Protein 9Q2G (pdb70)

Foldseek 3Di:
DDDDAAADADCPPPFFKWKWWAFDPVQLVVVCVLCVVAPKDWDDSVQWIKTLAGFRDPDDDPDADFPDDDFFKWWQQAWDWHAYPVRKIWIKGFTHGPRSPVRSVVRVVVVGDGPDPDDTTITTIDINMDDDPSNVVSRVVSNVCCVVPIDMTTIDDMDMDGND

Radius of gyration: 16.01 Å; Cα contacts (8 Å, |Δi|>4): 294; chains: 1; bounding box: 45×37×30 Å

Secondary structure (DSSP, 8-state):
--PPP-EE---TTSSEEEEEEPBPHHHHHHHHHHTTT--S----GGG--EEEEEE--SS--S----PPP--EEEEEEEEEEEEETTS-EEEEEEEE-HHHHHHHHHHHTTT---SSSS---EEEEEES---SHHHHHHHHHHHHHHHHS--EEEE---EEEEE-

Solvent-accessible surface area: 9903 Å² total; per-residue (Å²): 250,168,138,82,183,73,106,35,62,59,22,113,114,36,134,3,10,42,0,15,0,30,1,20,109,68,4,39,124,55,0,80,127,28,9,74,149,28,78,16,150,37,48,106,32,96,91,2,58,0,35,0,0,10,0,83,83,166,184,24,57,152,91,35,110,77,39,152,114,126,73,14,68,5,81,0,86,59,2,33,40,10,40,10,138,146,52,73,27,3,1,0,0,24,9,70,4,116,23,0,80,51,6,13,180,121,0,52,89,73,59,9,66,32,29,27,152,143,25,58,6,22,1,28,2,1,55,108,19,116,48,62,70,52,0,122,106,17,14,87,103,8,31,83,88,1,121,101,141,67,25,133,1,48,7,69,58,43,120,58,59,80,47,161

Nearest PDB structures (foldseek):
  7t27-assembly1_A  TM=7.246E-01  e=7.635E-09  Erwinia phage FBB1
  7t26-assembly1_A  TM=7.614E-01  e=5.754E-08  Erwinia phage FBB1
  1jh6-assembly1_A  TM=6.151E-01  e=2.318E-03  Arabidopsis thaliana
  8s4s-assembly1_B  TM=3.730E-01  e=1.052E-01  Enterococcus faecalis
  8j1j-assembly1_A  TM=3.020E-01  e=2.730E-01  Sulfoacidibacillus thermotolerans

Structure (mmCIF, N/CA/C/O backbone):
data_9Q2G
#
_entry.id   9Q2G
#
_cell.length_a   64.968
_cell.length_b   64.968
_cell.length_c   50.426
_cell.angle_alpha   90.000
_cell.angle_beta   90.000
_cell.angle_gamma   90.000
#
_symmetry.space_group_name_H-M   'P 43'
#
loop_
_entity.id
_entity.type
_entity.pdbx_description
1 polymer 'Anti-CBASS protein Acb1'
2 non-polymer 'CITRATE ANION'
3 water water
#
loop_
_atom_site.group_PDB
_atom_site.id
_atom_site.type_symbol
_atom_site.label_atom_id
_atom_site.label_alt_id
_atom_site.label_comp_id
_atom_site.label_asym_id
_atom_site.label_entity_id
_atom_site.label_seq_id
_atom_site.pdbx_PDB_ins_code
_atom_site.Cartn_x
_atom_site.Cartn_y
_atom_site.Cartn_z
_atom_site.occupancy
_atom_site.B_iso_or_equiv
_atom_site.auth_seq_id
_atom_site.auth_comp_id
_atom_site.auth_asym_id
_atom_site.auth_atom_id
_atom_site.pdbx_PDB_model_num
ATOM 1 N N . LYS A 1 2 ? 22.36102 -20.16717 -17.43465 1.000 34.40104 2 LYS A N 1
ATOM 2 C CA . LYS A 1 2 ? 23.60263 -20.35177 -16.70700 1.000 33.06237 2 LYS A CA 1
ATOM 3 C C . LYS A 1 2 ? 23.56633 -19.65076 -15.35143 1.000 27.87748 2 LYS A C 1
ATOM 4 O O . LYS A 1 2 ? 24.34204 -19.99864 -14.46585 1.000 37.36527 2 LYS A O 1
ATOM 10 N N . ILE A 1 3 ? 22.67939 -18.66981 -15.16986 1.000 26.35988 3 ILE A N 1
ATOM 11 C CA . ILE A 1 3 ? 22.46196 -18.07316 -13.85440 1.000 27.48512 3 ILE A CA 1
ATOM 12 C C . ILE A 1 3 ? 21.00183 -18.25774 -13.46544 1.000 28.27014 3 ILE A C 1
ATOM 13 O O . ILE A 1 3 ? 20.09684 -18.11765 -14.29797 1.000 28.38402 3 ILE A O 1
ATOM 18 N N . THR A 1 4 ? 20.78387 -18.59096 -12.19757 1.000 25.16663 4 THR A N 1
ATOM 19 C CA . THR A 1 4 ? 19.45879 -18.76285 -11.62632 1.000 22.30369 4 THR A CA 1
ATOM 20 C C . THR A 1 4 ? 19.12636 -17.54272 -10.77475 1.000 26.96905 4 THR A C 1
ATOM 21 O O . THR A 1 4 ? 19.97358 -17.04907 -10.02390 1.000 26.32262 4 THR A O 1
ATOM 25 N N . ALA A 1 5 ? 17.90024 -17.04364 -10.90988 1.000 23.79286 5 ALA A N 1
ATOM 26 C CA . ALA A 1 5 ? 17.49272 -15.85386 -10.17673 1.000 22.23425 5 ALA A CA 1
ATOM 27 C C . ALA A 1 5 ? 17.08111 -16.21301 -8.75738 1.000 24.18335 5 ALA A C 1
ATOM 28 O O . ALA A 1 5 ? 16.40444 -17.21982 -8.52681 1.000 22.87551 5 ALA A O 1
ATOM 30 N N . ARG A 1 6 ? 17.48721 -15.38337 -7.80218 1.000 20.07010 6 ARG A N 1
ATOM 31 C CA . ARG A 1 6 ? 17.00347 -15.54953 -6.44295 1.000 22.69180 6 ARG A CA 1
ATOM 32 C C . ARG A 1 6 ? 15.67273 -14.81830 -6.29197 1.000 19.49799 6 ARG A C 1
ATOM 33 O O . ARG A 1 6 ? 15.40074 -13.83654 -6.98933 1.000 20.91089 6 ARG A O 1
ATOM 41 N N . ILE A 1 7 ? 14.82965 -15.32316 -5.39304 1.000 16.44161 7 ILE A N 1
ATOM 42 C CA . ILE A 1 7 ? 13.40105 -15.01332 -5.37891 1.000 19.73780 7 ILE A CA 1
ATOM 43 C C . ILE A 1 7 ? 13.09040 -14.06171 -4.22760 1.000 20.87122 7 ILE A C 1
ATOM 44 O O . ILE A 1 7 ? 13.35441 -14.37465 -3.05937 1.000 16.27158 7 ILE A O 1
ATOM 49 N N . LEU A 1 8 ? 12.50861 -12.91001 -4.55848 1.000 17.20497 8 LEU A N 1
ATOM 50 C CA . LEU A 1 8 ? 11.88888 -12.00597 -3.59278 1.000 16.06071 8 LEU A CA 1
ATOM 51 C C . LEU A 1 8 ? 10.38372 -12.08418 -3.80246 1.000 19.92539 8 LEU A C 1
ATOM 52 O O . LEU A 1 8 ? 9.88320 -11.67871 -4.85593 1.000 21.27162 8 LEU A O 1
ATOM 57 N N . TYR A 1 9 ? 9.66145 -12.58752 -2.80334 1.000 16.39419 9 TYR A N 1
ATOM 58 C CA . TYR A 1 9 ? 8.25761 -12.94932 -2.95571 1.000 15.64650 9 TYR A CA 1
ATOM 59 C C . TYR A 1 9 ? 7.37487 -11.93611 -2.24076 1.000 17.57941 9 TYR A C 1
ATOM 60 O O . TYR A 1 9 ? 7.58665 -11.64143 -1.06278 1.000 18.30820 9 TYR A O 1
ATOM 69 N N . ASP A 1 10 ? 6.38670 -11.41146 -2.95123 1.000 14.73462 10 ASP A N 1
ATOM 70 C CA . ASP A 1 10 ? 5.45829 -10.42756 -2.39041 1.000 20.92054 10 ASP A CA 1
ATOM 71 C C . ASP A 1 10 ? 4.36449 -11.19074 -1.65017 1.000 17.74372 10 ASP A C 1
ATOM 72 O O . ASP A 1 10 ? 3.29602 -11.47550 -2.18377 1.000 17.23636 10 ASP A O 1
ATOM 77 N N . ARG A 1 11 ? 4.64739 -11.52446 -0.39710 1.000 15.39791 11 ARG A N 1
ATOM 78 C CA . ARG A 1 11 ? 3.78293 -12.37995 0.41078 1.000 20.03949 11 ARG A CA 1
ATOM 79 C C . ARG A 1 11 ? 2.48937 -11.64447 0.75580 1.000 17.72359 11 ARG A C 1
ATOM 80 O O . ARG A 1 11 ? 2.51118 -10.65280 1.49315 1.000 15.94200 11 ARG A O 1
ATOM 88 N N . LEU A 1 12 ? 1.35882 -12.12258 0.23228 1.000 14.20214 12 LEU A N 1
ATOM 89 C CA . LEU A 1 12 ? 0.07056 -11.47142 0.45936 1.000 10.32573 12 LEU A CA 1
ATOM 90 C C . LEU A 1 12 ? -0.62096 -11.95150 1.72766 1.000 1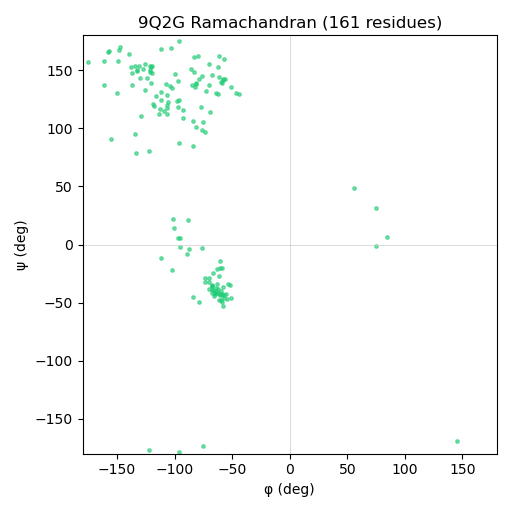5.21312 12 LEU A C 1
ATOM 91 O O . LEU A 1 12 ? -1.68428 -11.41962 2.07752 1.000 12.99318 12 LEU A O 1
ATOM 96 N N . LYS A 1 13 ? -0.03897 -12.92698 2.42679 1.000 13.04135 13 LYS A N 1
ATOM 97 C CA . LYS A 1 13 ? -0.61984 -13.45052 3.65690 1.000 15.03298 13 LYS A CA 1
ATOM 98 C C . LYS A 1 13 ? -1.12192 -12.32552 4.55213 1.000 17.34695 13 LYS A C 1
ATOM 99 O O . LYS A 1 13 ? -0.40144 -11.36473 4.82267 1.000 16.12535 13 LYS A O 1
ATOM 105 N N . ASP A 1 14 ? -2.36987 -12.45204 5.00346 1.000 21.30661 14 ASP A N 1
ATOM 106 C CA . ASP A 1 14 ? -3.02788 -11.57354 5.96825 1.000 21.34492 14 ASP A CA 1
ATOM 107 C C . ASP A 1 14 ? -3.44630 -10.22392 5.39787 1.000 19.02666 14 ASP A C 1
ATOM 108 O O . ASP A 1 14 ? -4.03065 -9.42267 6.13032 1.000 27.57587 14 ASP A O 1
ATOM 113 N N . SER A 1 15 ? -3.18041 -9.93956 4.13117 1.000 15.23246 15 SER A N 1
ATOM 114 C CA . SER A 1 15 ? -3.64521 -8.69276 3.53937 1.000 12.91259 15 SER A CA 1
ATOM 115 C C . SER A 1 15 ? -5.10415 -8.81859 3.07833 1.000 16.85702 15 SER A C 1
ATOM 116 O O . SER A 1 15 ? -5.63634 -9.91834 2.89099 1.000 13.23022 15 SER A O 1
ATOM 119 N N . LYS A 1 16 ? -5.74981 -7.66805 2.88304 1.000 13.18690 16 LYS A N 1
ATOM 120 C CA . LYS A 1 16 ? -7.14930 -7.65216 2.46308 1.000 14.93970 16 LYS A CA 1
ATOM 121 C C . LYS A 1 16 ? -7.33689 -8.37913 1.13907 1.000 13.10196 16 LYS A C 1
ATOM 122 O O . LYS A 1 16 ? -6.53544 -8.23601 0.21412 1.000 13.60399 16 LYS A O 1
ATOM 128 N N . GLY A 1 17 ? -8.41115 -9.14091 1.03821 1.000 12.29248 17 GLY A N 1
ATOM 129 C CA . GLY A 1 17 ? -8.74895 -9.79930 -0.20608 1.000 13.72254 17 GLY A CA 1
ATOM 130 C C . GLY A 1 17 ? -9.38698 -11.14692 0.06008 1.000 16.36593 17 GLY A C 1
ATOM 131 O O . GLY A 1 17 ? -9.75046 -11.47177 1.18783 1.000 13.48819 17 GLY A O 1
ATOM 132 N N . LEU A 1 18 ? -9.52649 -11.92057 -1.01445 1.000 8.81795 18 LEU A N 1
ATOM 133 C CA . LEU A 1 18 ? -10.15975 -13.22816 -0.96777 1.000 11.04607 18 LEU A CA 1
ATOM 134 C C . LEU A 1 18 ? -9.06630 -14.27974 -1.08877 1.000 13.51685 18 LEU A C 1
ATOM 135 O O . LEU A 1 18 ? -8.32715 -14.30824 -2.08077 1.000 13.07694 18 LEU A O 1
ATOM 140 N N . TYR A 1 19 ? -8.96378 -15.12183 -0.07828 1.000 10.99572 19 TYR A N 1
ATOM 141 C CA . TYR A 1 19 ? -7.90817 -16.11802 0.04851 1.000 10.79291 19 TYR A CA 1
ATOM 142 C C . TYR A 1 19 ? -8.54914 -17.49852 -0.07388 1.000 12.00822 19 TYR A C 1
ATOM 143 O O . TYR A 1 19 ? -9.33710 -17.89407 0.79150 1.000 13.51010 19 TYR A O 1
ATOM 152 N N . VAL A 1 20 ? -8.24926 -18.21524 -1.16116 1.000 8.35941 20 VAL A N 1
ATOM 153 C CA . VAL A 1 20 ? -8.76463 -19.56611 -1.38552 1.000 8.17614 20 VAL A CA 1
ATOM 154 C C . VAL A 1 20 ? -7.59515 -20.54202 -1.29900 1.000 11.33436 20 VAL A C 1
ATOM 155 O O . VAL A 1 20 ? -6.55204 -20.32117 -1.92183 1.000 8.85780 20 VAL A O 1
ATOM 159 N N . PHE A 1 21 ? -7.76482 -21.61981 -0.53140 1.000 7.80410 21 PHE A N 1
ATOM 160 C CA . PHE A 1 21 ? -6.64597 -22.50946 -0.24651 1.000 9.48433 21 PHE A CA 1
ATOM 161 C C . PHE A 1 21 ? -7.15647 -23.93354 -0.08384 1.000 11.30423 21 PHE A C 1
ATOM 162 O O . PHE A 1 21 ? -8.35869 -24.17876 0.04329 1.000 11.28774 21 PHE A O 1
ATOM 170 N N . THR A 1 22 ? -6.21733 -24.87610 -0.07598 1.000 9.08963 22 THR A N 1
ATOM 171 C CA . THR A 1 22 ? -6.52962 -26.27325 0.19014 1.000 10.19122 22 THR A CA 1
ATOM 172 C C . THR A 1 22 ? -5.46711 -26.83013 1.12722 1.000 12.30715 22 THR A C 1
ATOM 173 O O . THR A 1 22 ? -4.30361 -26.42469 1.07696 1.000 12.82720 22 THR A O 1
ATOM 177 N N . ASP A 1 23 ? -5.87638 -27.76441 1.99071 1.000 13.31837 23 ASP A N 1
ATOM 178 C CA . ASP A 1 23 ? -4.93292 -28.35797 2.92440 1.000 12.77940 23 ASP A CA 1
ATOM 179 C C . ASP A 1 23 ? -4.45373 -29.71562 2.42446 1.000 12.31930 23 ASP A C 1
ATOM 180 O O . ASP A 1 23 ? -5.21400 -30.45732 1.79956 1.000 12.59195 23 ASP A O 1
ATOM 185 N N . PRO A 1 24 ? -3.20754 -30.09433 2.70628 1.000 11.88561 24 PRO A N 1
ATOM 186 C CA . PRO A 1 24 ? -2.80257 -31.48316 2.45463 1.000 11.95553 24 PRO A CA 1
ATOM 187 C C . PRO A 1 24 ? -3.72710 -32.42876 3.20717 1.000 11.39103 24 PRO A C 1
ATOM 188 O O . PRO A 1 24 ? -4.18658 -32.12264 4.30944 1.000 11.80906 24 PRO A O 1
ATOM 192 N N . SER A 1 25 ? -4.04703 -33.55807 2.58180 1.000 11.21477 25 SER A N 1
ATOM 193 C CA . SER A 1 25 ? -4.82869 -34.58333 3.26612 1.000 12.69413 25 SER A CA 1
ATOM 194 C C . SER A 1 25 ? -4.12534 -35.01829 4.55218 1.000 13.11719 25 SER A C 1
ATOM 195 O O . SER A 1 25 ? -2.91893 -34.83075 4.72453 1.000 8.60454 25 SER A O 1
ATOM 198 N N . ASP A 1 26 ? -4.89556 -35.61925 5.46682 1.000 14.58089 26 ASP A N 1
ATOM 199 C CA . ASP A 1 26 ? -4.29311 -36.08942 6.71245 1.000 17.19363 26 ASP A CA 1
ATOM 200 C C . ASP A 1 26 ? -3.13206 -37.03787 6.43170 1.000 13.74401 26 ASP A C 1
ATOM 201 O O . ASP A 1 26 ? -2.08136 -36.95146 7.07457 1.000 13.84926 26 ASP A O 1
ATOM 206 N N . ALA A 1 27 ? -3.29772 -37.94558 5.46911 1.000 12.51717 27 ALA A N 1
ATOM 207 C CA . ALA A 1 27 ? -2.19456 -38.81987 5.09458 1.000 13.81292 27 ALA A CA 1
ATOM 208 C C . ALA A 1 27 ? -0.99085 -38.01403 4.62361 1.000 11.04951 27 ALA A C 1
ATOM 209 O O . ALA A 1 27 ? 0.14653 -38.31055 4.99959 1.000 10.38887 27 ALA A O 1
ATOM 211 N N . SER A 1 2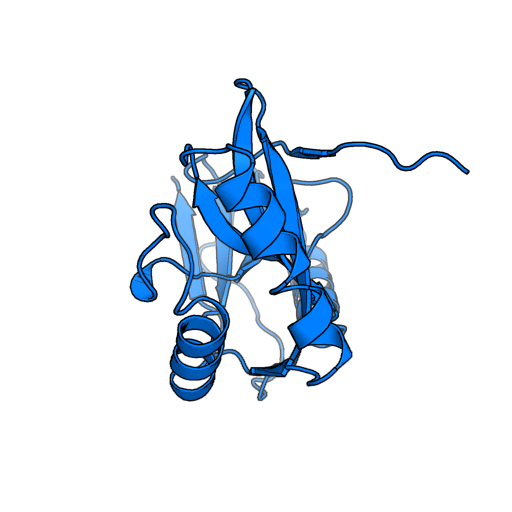8 ? -1.22410 -36.97891 3.81182 1.000 9.17969 28 SER A N 1
ATOM 212 C CA . SER A 1 28 ? -0.11636 -36.18653 3.28675 1.000 9.95602 28 SER A CA 1
ATOM 213 C C . SER A 1 28 ? 0.54185 -35.34718 4.37268 1.000 10.32201 28 SER A C 1
ATOM 214 O O . SER A 1 28 ? 1.75550 -35.11281 4.31800 1.000 8.46971 28 SER A O 1
ATOM 217 N N . LEU A 1 29 ? -0.23018 -34.88954 5.36411 1.000 9.82606 29 LEU A N 1
ATOM 218 C CA . LEU A 1 29 ? 0.37945 -34.17019 6.47941 1.000 10.93736 29 LEU A CA 1
ATOM 219 C C . LEU A 1 29 ? 1.44530 -35.02416 7.15676 1.000 9.09671 29 LEU A C 1
ATOM 220 O O . LEU A 1 29 ? 2.52674 -34.53261 7.49410 1.000 8.61159 29 LEU A O 1
ATOM 225 N N . ILE A 1 30 ? 1.15168 -36.30694 7.37645 1.000 11.65217 30 ILE A N 1
ATOM 226 C CA . ILE A 1 30 ? 2.13842 -37.19227 7.98489 1.000 10.44925 30 ILE A CA 1
ATOM 227 C C . ILE A 1 30 ? 3.33651 -37.36820 7.06112 1.000 10.33709 30 ILE A C 1
ATOM 228 O O . ILE A 1 30 ? 4.48856 -37.38077 7.51150 1.000 8.08393 30 ILE A O 1
ATOM 233 N N . ASP A 1 31 ? 3.08993 -37.52213 5.75545 1.000 9.80890 31 ASP A N 1
ATOM 234 C CA . ASP A 1 31 ? 4.19889 -37.73462 4.82774 1.000 12.50049 31 ASP A CA 1
ATOM 235 C C . ASP A 1 31 ? 5.14006 -36.53660 4.81117 1.000 9.19919 31 ASP A C 1
ATOM 236 O O . ASP A 1 31 ? 6.36063 -36.70349 4.74222 1.000 9.21979 31 ASP A O 1
ATOM 241 N N . ILE A 1 32 ? 4.58422 -35.31938 4.83120 1.000 8.34381 32 ILE A N 1
ATOM 242 C CA . ILE A 1 32 ? 5.41557 -34.11833 4.87891 1.000 9.57398 32 ILE A CA 1
ATOM 243 C C . ILE A 1 32 ? 6.17667 -34.05014 6.19520 1.000 9.91166 32 ILE A C 1
ATOM 244 O O . ILE A 1 32 ? 7.36745 -33.71881 6.22403 1.000 8.44225 32 ILE A O 1
ATOM 249 N N . GLN A 1 33 ? 5.49679 -34.33383 7.30821 1.000 9.52906 33 GLN A N 1
ATOM 250 C CA . GLN A 1 33 ? 6.15842 -34.27658 8.60939 1.000 7.40186 33 GLN A CA 1
ATOM 251 C C . GLN A 1 33 ? 7.32141 -35.26372 8.68195 1.000 9.54559 33 GLN A C 1
ATOM 252 O O . GLN A 1 33 ? 8.39669 -34.93604 9.19570 1.000 10.56931 33 GLN A O 1
ATOM 258 N N . GLU A 1 34 ? 7.12064 -36.48283 8.18180 1.000 9.86667 34 GLU A N 1
ATOM 259 C CA . GLU A 1 34 ? 8.21892 -37.44110 8.10554 1.000 10.89102 34 GLU A CA 1
ATOM 260 C C . GLU A 1 34 ? 9.37583 -36.87495 7.29034 1.000 9.83493 34 GLU A C 1
ATOM 261 O O . GLU A 1 34 ? 10.54126 -36.95927 7.69858 1.000 13.19395 34 GLU A O 1
ATOM 267 N N . LEU A 1 35 ? 9.06396 -36.28398 6.13124 1.000 9.27100 35 LEU A N 1
ATOM 268 C CA . LEU A 1 35 ? 10.09340 -35.71681 5.26502 1.000 12.42297 35 LEU A CA 1
ATOM 269 C C . LEU A 1 35 ? 11.02310 -34.78367 6.02892 1.000 12.69336 35 LEU A C 1
ATOM 270 O O . LEU A 1 35 ? 12.24735 -34.85068 5.87966 1.000 14.89195 35 LEU A O 1
ATOM 275 N N . ILE A 1 36 ? 10.46231 -33.89535 6.84312 1.000 10.66602 36 ILE A N 1
ATOM 276 C CA . ILE A 1 36 ? 11.24800 -32.86049 7.50248 1.000 10.49723 36 ILE A CA 1
ATOM 277 C C . ILE A 1 36 ? 11.54361 -33.21841 8.96017 1.000 12.05467 36 ILE A C 1
ATOM 278 O O . ILE A 1 36 ? 11.86373 -32.34256 9.75790 1.000 11.44643 36 ILE A O 1
ATOM 283 N N . ALA A 1 37 ?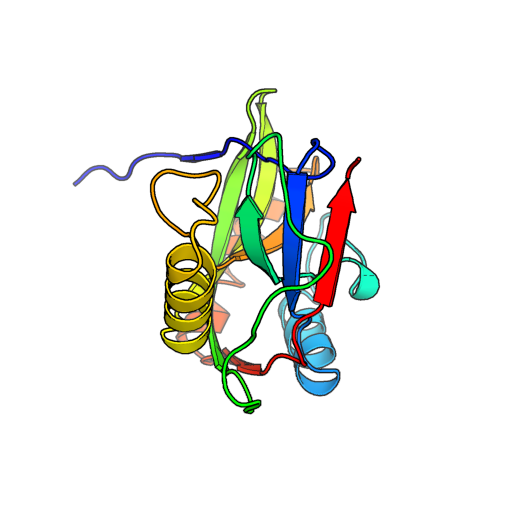 11.47596 -34.50403 9.30816 1.000 13.44497 37 ALA A N 1
ATOM 284 C CA . ALA A 1 37 ? 11.61635 -34.91794 10.69968 1.000 13.65834 37 ALA A CA 1
ATOM 285 C C . ALA A 1 37 ? 12.98858 -34.60025 11.28458 1.000 15.56217 37 ALA A C 1
ATOM 286 O O . ALA A 1 37 ? 13.12029 -34.54048 12.51107 1.000 21.68697 37 ALA A O 1
ATOM 288 N N . GLU A 1 38 ? 14.01363 -34.40424 10.45874 1.000 14.76211 38 GLU A N 1
ATOM 289 C CA . GLU A 1 38 ? 15.33957 -34.05873 10.96404 1.000 16.82899 38 GLU A CA 1
ATOM 290 C C . GLU A 1 38 ? 15.64319 -32.56294 10.85088 1.000 17.64105 38 GLU A C 1
ATOM 291 O O . GLU A 1 38 ? 16.80317 -32.16209 11.00758 1.000 14.37217 38 GLU A O 1
ATOM 297 N N . CYS A 1 39 ? 14.63241 -31.73074 10.59996 1.000 13.54500 39 CYS A N 1
ATOM 298 C CA . CYS A 1 39 ? 14.88160 -30.30748 10.40044 1.000 12.03952 39 CYS A CA 1
ATOM 299 C C . CYS A 1 39 ? 15.48727 -29.69501 11.65998 1.000 16.64459 39 CYS A C 1
ATOM 300 O O . CYS A 1 39 ? 14.95679 -29.90142 12.76510 1.000 16.16503 39 CYS A O 1
ATOM 303 N N . PRO A 1 40 ? 16.59263 -28.95381 11.54739 1.000 15.50237 40 PRO A N 1
ATOM 304 C CA . PRO A 1 40 ? 17.22150 -28.37340 12.73739 1.000 17.07458 40 PRO A CA 1
ATOM 305 C C . PRO A 1 40 ? 16.69285 -27.00322 13.11373 1.000 16.32507 40 PRO A C 1
ATOM 306 O O . PRO A 1 40 ? 17.05469 -26.49446 14.18166 1.000 19.80359 40 PRO A O 1
ATOM 310 N N . PHE A 1 41 ? 15.86033 -26.39542 12.28547 1.000 15.48815 41 PHE A N 1
ATOM 311 C CA . PHE A 1 41 ? 15.29198 -25.09728 12.59346 1.000 15.98060 41 PHE A CA 1
ATOM 312 C C . PHE A 1 41 ? 13.79627 -25.23624 12.84374 1.000 14.67199 41 PHE A C 1
ATOM 313 O O . PHE A 1 41 ? 13.19078 -26.28448 12.60648 1.000 13.68053 41 PHE A O 1
ATOM 321 N N . GLU A 1 42 ? 13.21679 -24.16206 13.36895 1.000 14.69555 42 GLU A N 1
ATOM 322 C CA . GLU A 1 42 ? 11.81302 -24.15716 13.75515 1.000 15.50617 42 GLU A CA 1
ATOM 323 C C . GLU A 1 42 ? 10.92350 -24.13844 12.51602 1.000 15.71933 42 GLU A C 1
ATOM 324 O O . GLU A 1 42 ? 11.15692 -23.36123 11.58298 1.000 14.59870 42 GLU A O 1
ATOM 330 N N . THR A 1 43 ? 9.91900 -25.01650 12.48925 1.000 10.94091 43 THR A N 1
ATOM 331 C CA . THR A 1 43 ? 9.01470 -25.12623 11.35325 1.000 14.00023 43 THR A CA 1
ATOM 332 C C . THR A 1 43 ? 7.58679 -24.86452 11.80034 1.000 14.82820 43 THR A C 1
ATOM 333 O O . THR A 1 43 ? 7.23028 -25.08903 12.95962 1.000 14.53977 43 THR A O 1
ATOM 337 N N . GLU A 1 44 ? 6.77341 -24.38750 10.86402 1.000 16.29281 44 GLU A N 1
ATOM 338 C CA . GLU A 1 44 ? 5.35398 -24.19075 11.13437 1.000 15.81599 44 GLU A CA 1
ATOM 339 C C . GLU A 1 44 ? 4.69359 -25.51842 11.47475 1.000 12.01888 44 GLU A C 1
ATOM 340 O O . GLU A 1 44 ? 5.04193 -26.56410 10.91521 1.000 10.44981 44 GLU A O 1
ATOM 346 N N . ASN A 1 45 ? 3.73715 -25.47260 12.40021 1.000 11.03223 45 ASN A N 1
ATOM 347 C CA . ASN A 1 45 ? 2.94588 -26.65359 12.72065 1.000 12.82999 45 ASN A CA 1
ATOM 348 C C . ASN A 1 45 ? 2.15911 -27.11424 11.49671 1.000 11.23604 45 ASN A C 1
ATOM 349 O O . ASN A 1 45 ? 1.78892 -26.31453 10.63420 1.000 12.32017 45 ASN A O 1
ATOM 354 N N . SER A 1 46 ? 1.86391 -28.41756 11.45342 1.000 11.87412 46 SER A N 1
ATOM 355 C CA . SER A 1 46 ? 1.10785 -28.98768 10.33736 1.000 13.11312 46 SER A CA 1
ATOM 356 C C . SER A 1 46 ? -0.21644 -28.25697 10.10445 1.000 14.60900 46 SER A C 1
ATOM 357 O O . SER A 1 46 ? -0.66921 -28.12356 8.95685 1.000 12.21928 46 SER A O 1
ATOM 360 N N . THR A 1 47 ? -0.84617 -27.77846 11.17777 1.000 13.01490 47 THR A N 1
ATOM 361 C CA . THR A 1 47 ? -2.09232 -27.02559 11.07739 1.000 15.84379 47 THR A CA 1
ATOM 362 C C . THR A 1 47 ? -1.94948 -25.75003 10.25610 1.000 16.82020 47 THR A C 1
ATOM 363 O O . THR A 1 47 ? -2.95787 -25.21228 9.78428 1.000 16.01000 47 THR A O 1
ATOM 367 N N . GLU A 1 48 ? -0.73132 -25.25022 10.08413 1.000 13.57888 48 GLU A N 1
ATOM 368 C CA . GLU A 1 48 ? -0.49685 -24.01271 9.36288 1.000 14.21859 48 GLU A CA 1
ATOM 369 C C . GLU A 1 48 ? -0.14518 -24.23988 7.90060 1.000 17.48356 48 GLU A C 1
ATOM 370 O O . GLU A 1 48 ? 0.04598 -23.26747 7.16446 1.000 16.15872 48 GLU A O 1
ATOM 376 N N . TRP A 1 49 ? -0.05485 -25.49185 7.46413 1.000 13.29373 49 TRP A N 1
ATOM 377 C CA . TRP A 1 49 ? 0.28398 -25.80945 6.08196 1.000 12.71203 49 TRP A CA 1
ATOM 378 C C . TRP A 1 49 ? -0.99501 -25.68738 5.25910 1.000 19.20670 49 TRP A C 1
ATOM 379 O O . TRP A 1 49 ? -1.87198 -26.55798 5.31185 1.000 23.91813 49 TRP A O 1
ATOM 390 N N . HIS A 1 50 ? -1.13904 -24.57536 4.54854 1.000 10.79443 50 HIS A N 1
ATOM 391 C CA . HIS A 1 50 ? -2.23703 -24.36632 3.61439 1.000 12.96795 50 HIS A CA 1
ATOM 392 C C . HIS A 1 50 ? -1.62029 -24.03900 2.26962 1.000 12.86488 50 HIS A C 1
ATOM 393 O O . HIS A 1 50 ? -0.60137 -23.34580 2.21720 1.000 9.78823 50 HIS A O 1
ATOM 400 N N . VAL A 1 51 ? -2.22758 -24.52412 1.18553 1.000 9.52268 51 VAL A N 1
ATOM 401 C CA . VAL A 1 51 ? -1.73791 -24.24877 -0.16423 1.000 8.99546 51 VAL A CA 1
ATOM 402 C C . VAL A 1 51 ? -2.68597 -23.25354 -0.81800 1.000 8.92113 51 VAL A C 1
ATOM 403 O O . VAL A 1 51 ? -3.84591 -23.57931 -1.09717 1.000 7.08821 51 VAL A O 1
ATOM 407 N N . THR A 1 52 ? -2.18873 -22.04457 -1.06106 1.000 6.87719 52 THR A N 1
ATOM 408 C CA . THR A 1 52 ? -2.96598 -21.02262 -1.74885 1.000 9.01821 52 THR A CA 1
ATOM 409 C C . THR A 1 52 ? -3.26960 -21.46747 -3.17286 1.000 10.17307 52 THR A C 1
ATOM 410 O O . THR A 1 52 ? -2.36709 -21.89949 -3.90006 1.000 7.30465 52 THR A O 1
ATOM 414 N N . VAL A 1 53 ? -4.54353 -21.36978 -3.56972 1.000 7.63788 53 VAL A N 1
ATOM 415 C CA . VAL A 1 53 ? -4.91263 -21.46089 -4.98110 1.000 7.11756 53 VAL A CA 1
ATOM 416 C C . VAL A 1 53 ? -5.42786 -20.14185 -5.54069 1.000 8.83748 53 VAL A C 1
ATOM 417 O O . VAL A 1 53 ? -5.55866 -20.02295 -6.77087 1.000 9.68461 53 VAL A O 1
ATOM 421 N N . LEU A 1 54 ? -5.71170 -19.14894 -4.69417 1.000 8.16292 54 LEU A N 1
ATOM 422 C CA . LEU A 1 54 ? -6.06966 -17.81099 -5.16150 1.000 8.73939 54 LEU A CA 1
ATOM 423 C C . LEU A 1 54 ? -5.88589 -16.81170 -4.02787 1.000 10.28439 54 LEU A C 1
ATOM 424 O O . LEU A 1 54 ? -6.25542 -17.08865 -2.88202 1.000 11.65302 54 LEU A O 1
ATOM 429 N N . TYR A 1 55 ? -5.31744 -15.65264 -4.35322 1.000 9.83473 55 TYR A N 1
ATOM 430 C CA . TYR A 1 55 ? -5.30008 -14.51327 -3.44037 1.000 10.51832 55 TYR A CA 1
ATOM 431 C C . TYR A 1 55 ? -5.70153 -13.30491 -4.27664 1.000 12.22595 55 TYR A C 1
ATOM 432 O O . TYR A 1 55 ? -4.87103 -12.69976 -4.96271 1.000 12.23681 55 TYR A O 1
ATOM 441 N N . CYS A 1 56 ? -6.98787 -12.97687 -4.23675 1.000 10.52029 56 CYS A N 1
ATOM 442 C CA . CYS A 1 56 ? -7.55272 -11.95328 -5.09610 1.000 11.67947 56 CYS A CA 1
ATOM 443 C C . CYS A 1 56 ? -7.63297 -10.66180 -4.29783 1.000 14.72764 56 CYS A C 1
ATOM 444 O O . CYS A 1 56 ? -8.22591 -10.63411 -3.21189 1.000 13.61678 56 CYS A O 1
ATOM 447 N N . LYS A 1 57 ? -7.01480 -9.60941 -4.82526 1.000 17.82338 57 LYS A N 1
ATOM 448 C CA . LYS A 1 57 ? -6.91209 -8.32609 -4.14903 1.000 18.52148 57 LYS A CA 1
ATOM 449 C C . LYS A 1 57 ? -7.99797 -7.33713 -4.55618 1.000 21.11695 57 LYS A C 1
ATOM 450 O O . LYS A 1 57 ? -7.96461 -6.19468 -4.09697 1.000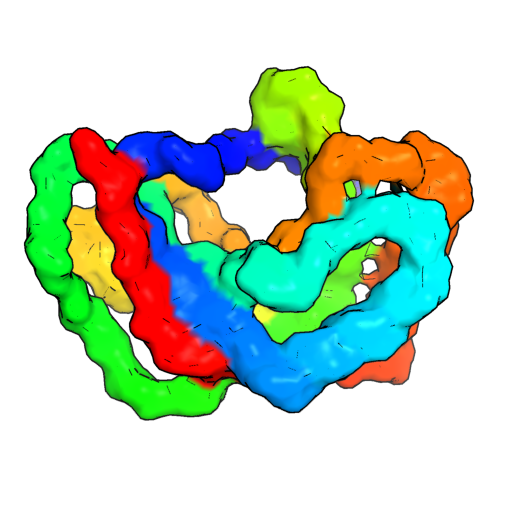 20.57981 57 LYS A O 1
ATOM 456 N N . GLU A 1 58 ? -8.96637 -7.75252 -5.37361 1.000 20.17827 58 GLU A N 1
ATOM 457 C CA . GLU A 1 58 ? -10.03201 -6.85287 -5.81007 1.000 24.05115 58 GLU A CA 1
ATOM 458 C C . GLU A 1 58 ? -10.79592 -6.27576 -4.62320 1.000 23.59653 58 GLU A C 1
ATOM 459 O O . GLU A 1 58 ? -11.07358 -6.96986 -3.64685 1.000 21.40714 58 GLU A O 1
ATOM 465 N N . GLU A 1 59 ? -11.16161 -4.99319 -4.72948 1.000 23.73385 59 GLU A N 1
ATOM 466 C CA . GLU A 1 59 ? -11.82446 -4.31269 -3.62084 1.000 24.44566 59 GLU A CA 1
ATOM 467 C C . GLU A 1 59 ? -13.27034 -4.76499 -3.44382 1.000 26.83324 59 GLU A C 1
ATOM 468 O O . GLU A 1 59 ? -13.80283 -4.69953 -2.33005 1.000 25.52235 59 GLU A O 1
ATOM 474 N N . LYS A 1 60 ? -13.93197 -5.19544 -4.51514 1.000 25.93692 60 LYS A N 1
ATOM 475 C CA . LYS A 1 60 ? -15.28392 -5.73585 -4.43109 1.000 27.31795 60 LYS A CA 1
ATOM 476 C C . LYS A 1 60 ? -15.21721 -7.22319 -4.74173 1.000 26.53693 60 LYS A C 1
ATOM 477 O O . LYS A 1 60 ? -14.70650 -7.61171 -5.79466 1.000 25.21801 60 LYS A O 1
ATOM 483 N N . LEU A 1 61 ? -15.71671 -8.04628 -3.82556 1.000 25.22495 61 LEU A N 1
ATOM 484 C CA . LEU A 1 61 ? -15.60345 -9.49268 -3.93316 1.000 25.30247 61 LEU A CA 1
ATOM 485 C C . LEU A 1 61 ? -16.93310 -10.15898 -3.62788 1.000 25.89151 61 LEU A C 1
ATOM 486 O O . LEU A 1 61 ? -17.75999 -9.60639 -2.89555 1.000 26.72592 61 LEU A O 1
ATOM 491 N N . PRO A 1 62 ? -17.17116 -11.34706 -4.17663 1.000 27.74428 62 PRO A N 1
ATOM 492 C CA . PRO A 1 62 ? -18.43013 -12.05040 -3.92308 1.000 26.46974 62 PRO A CA 1
ATOM 493 C C . PRO A 1 62 ? -18.41862 -12.75960 -2.57387 1.000 27.72645 62 PRO A C 1
ATOM 494 O O . PRO A 1 62 ? -17.36982 -13.00855 -1.97654 1.000 27.51547 62 PRO A O 1
ATOM 498 N N . ASP A 1 63 ? -19.62255 -13.10220 -2.10362 1.000 29.27987 63 ASP A N 1
ATOM 499 C CA . ASP A 1 63 ? -19.73654 -13.85249 -0.85523 1.000 27.83979 63 ASP A CA 1
ATOM 500 C C . ASP A 1 63 ? -19.32727 -15.30872 -1.03868 1.000 29.44015 63 ASP A C 1
ATOM 501 O O . ASP A 1 63 ? -18.79449 -15.92806 -0.10823 1.000 26.87912 63 ASP A O 1
ATOM 506 N N . SER A 1 64 ? -19.56595 -15.86780 -2.22130 1.000 27.63850 64 SER A N 1
ATOM 507 C CA . SER A 1 64 ? -19.22342 -17.24938 -2.51610 1.000 28.71380 64 SER A CA 1
ATOM 508 C C . SER A 1 64 ? -18.66346 -17.32974 -3.92795 1.000 30.13753 64 SER A C 1
ATOM 509 O O . SER A 1 64 ? -18.81714 -16.40735 -4.73342 1.000 27.36501 64 SER A O 1
ATOM 512 N N . ILE A 1 65 ? -18.01214 -18.45227 -4.22283 1.000 23.66061 65 ILE A N 1
ATOM 513 C CA . ILE A 1 65 ? -17.40323 -18.67095 -5.52630 1.000 31.15104 65 ILE A CA 1
ATOM 514 C C . ILE A 1 65 ? -17.68386 -20.10179 -5.95997 1.000 28.49542 65 ILE A C 1
ATOM 515 O O . ILE A 1 65 ? -17.89220 -20.99029 -5.12810 1.000 24.38388 65 ILE A O 1
ATOM 520 N N . ASP A 1 66 ? -17.72174 -20.31156 -7.27625 1.000 27.37242 66 ASP A N 1
ATOM 521 C CA . ASP A 1 66 ? -17.87546 -21.65103 -7.83201 1.000 29.28061 66 ASP A CA 1
ATOM 522 C C . ASP A 1 66 ? -16.53914 -22.38177 -7.79702 1.000 29.34829 66 ASP A C 1
ATOM 523 O O . ASP A 1 66 ? -15.48300 -21.78190 -8.02150 1.000 30.29353 66 ASP A O 1
ATOM 528 N N . VAL A 1 67 ? -16.58210 -23.67812 -7.50905 1.000 23.41434 67 VAL A N 1
ATOM 529 C CA . VAL A 1 67 ? -15.35515 -24.46966 -7.45860 1.000 24.14223 67 VAL A CA 1
ATOM 530 C C . VAL A 1 67 ? -15.45655 -25.61407 -8.45871 1.000 26.71590 67 VAL A C 1
ATOM 531 O O . VAL A 1 67 ? -16.56761 -26.04746 -8.79592 1.000 22.63036 67 VAL A O 1
ATOM 535 N N . PRO A 1 68 ? -14.33488 -26.11923 -8.96505 1.000 22.11221 68 PRO A N 1
ATOM 536 C CA . PRO A 1 68 ? -14.39061 -27.26181 -9.88380 1.000 24.81361 68 PRO A CA 1
ATOM 537 C C . PRO A 1 68 ? -15.00295 -28.47869 -9.20484 1.000 26.07646 68 PRO A C 1
ATOM 538 O O . PRO A 1 68 ? -15.10163 -28.55735 -7.97866 1.000 22.44219 68 PRO A O 1
ATOM 542 N N . GLU A 1 69 ? -15.43032 -29.43069 -10.02805 1.000 23.65950 69 GLU A N 1
ATOM 543 C CA . GLU A 1 69 ? -15.90849 -30.70375 -9.51264 1.000 23.50861 69 GLU A CA 1
ATOM 544 C C . GLU A 1 69 ? -14.92925 -31.24128 -8.46808 1.000 22.28688 69 GLU A C 1
ATOM 545 O O . GLU A 1 69 ? -13.71279 -31.26197 -8.71501 1.000 21.03127 69 GLU A O 1
ATOM 551 N N . PRO A 1 70 ? -15.40179 -31.64025 -7.28898 1.000 22.91986 70 PRO A N 1
ATOM 552 C CA . PRO A 1 70 ? -14.48335 -32.18384 -6.28197 1.000 22.51482 70 PRO A CA 1
ATOM 553 C C . PRO A 1 70 ? -13.73259 -33.40034 -6.80569 1.000 24.94147 70 PRO A C 1
ATOM 554 O O . PRO A 1 70 ? -14.27462 -34.22334 -7.54731 1.000 23.33722 70 PRO A O 1
ATOM 558 N N . LYS A 1 71 ? -12.46303 -33.49249 -6.42405 1.000 21.14127 71 LYS A N 1
ATOM 559 C CA . LYS A 1 71 ? -11.61568 -34.61579 -6.79657 1.000 26.23877 71 LYS A CA 1
ATOM 560 C C . LYS A 1 71 ? -10.49169 -34.69515 -5.77808 1.000 25.40075 71 LYS A C 1
ATOM 561 O O . LYS A 1 71 ? -10.26376 -33.76810 -4.99686 1.000 21.99565 71 LYS A O 1
ATOM 567 N N . SER A 1 72 ? -9.78989 -35.81744 -5.80207 1.000 26.81337 72 SER A N 1
ATOM 568 C CA . SER A 1 72 ? -8.53666 -35.95243 -5.07020 1.000 23.15251 72 SER A CA 1
ATOM 569 C C . SER A 1 72 ? -7.47257 -35.15576 -5.81360 1.000 22.38350 72 SER A C 1
ATOM 570 O O . SER A 1 72 ? -6.89173 -35.64013 -6.78484 1.000 19.95874 72 SER A O 1
ATOM 573 N N . LEU A 1 73 ? -7.22889 -33.91765 -5.37723 1.000 19.41278 73 LEU A N 1
ATOM 574 C CA . LEU A 1 73 ? -6.18878 -33.09246 -5.98309 1.000 15.95289 73 LEU A CA 1
ATOM 575 C C . LEU A 1 73 ? -4.80830 -33.63631 -5.63011 1.000 16.90808 73 LEU A C 1
ATOM 576 O O . LEU A 1 73 ? -4.55052 -34.01161 -4.48323 1.000 14.91576 73 LEU A O 1
ATOM 581 N N . THR A 1 74 ? -3.91298 -33.67816 -6.61926 1.000 9.99070 74 THR A N 1
ATOM 582 C CA . THR A 1 74 ? -2.61980 -34.32126 -6.43814 1.000 15.60985 74 THR A CA 1
ATOM 583 C C . THR A 1 74 ? -1.49154 -33.37169 -6.82406 1.000 13.80948 74 THR A C 1
ATOM 584 O O . THR A 1 74 ? -1.65338 -32.49745 -7.68054 1.000 9.85962 74 THR A O 1
ATOM 588 N N . ALA A 1 75 ? -0.33702 -33.56649 -6.18687 1.000 11.05050 75 ALA A N 1
ATOM 589 C CA . ALA A 1 75 ? 0.86917 -32.81620 -6.51391 1.000 10.21469 75 ALA A CA 1
ATOM 590 C C . ALA A 1 75 ? 2.08181 -33.68610 -6.23651 1.000 14.60990 75 ALA A C 1
ATOM 591 O O . ALA A 1 75 ? 2.01877 -34.63769 -5.45512 1.000 13.94166 75 ALA A O 1
ATOM 593 N N . ARG A 1 76 ? 3.19791 -33.34955 -6.87813 1.000 11.30272 76 ARG A N 1
ATOM 594 C CA . ARG A 1 76 ? 4.48890 -33.86631 -6.45453 1.000 9.84701 76 ARG A CA 1
ATOM 595 C C . ARG A 1 76 ? 5.22026 -32.78265 -5.66944 1.000 11.98388 76 ARG A C 1
ATOM 596 O O . ARG A 1 76 ? 5.24255 -31.61580 -6.07797 1.000 9.36099 76 ARG A O 1
ATOM 604 N N . ALA A 1 77 ? 5.79744 -33.16940 -4.53673 1.000 8.80424 77 ALA A N 1
ATOM 605 C CA . ALA A 1 77 ? 6.65377 -32.27821 -3.75829 1.000 9.40537 77 ALA A CA 1
ATOM 606 C C . ALA A 1 77 ? 7.98877 -32.17503 -4.48037 1.000 8.65621 77 ALA A C 1
ATOM 607 O O . ALA A 1 77 ? 8.77508 -33.12971 -4.48600 1.000 11.68731 77 ALA A O 1
ATOM 609 N N . LYS A 1 78 ? 8.22985 -31.04160 -5.13142 1.000 9.34573 78 LYS A N 1
ATOM 610 C CA . LYS A 1 78 ? 9.37877 -30.95139 -6.02766 1.000 11.25286 78 LYS A CA 1
ATOM 611 C C . LYS A 1 78 ? 10.67038 -30.73969 -5.25174 1.000 12.31057 78 LYS A C 1
ATOM 612 O O . LYS A 1 78 ? 11.66043 -31.45401 -5.45814 1.000 9.95914 78 LYS A O 1
ATOM 618 N N . GLU A 1 79 ? 10.67132 -29.77036 -4.34433 1.000 9.34198 79 GLU A N 1
ATOM 619 C CA . GLU A 1 79 ? 11.89310 -29.35432 -3.67684 1.000 9.71481 79 GLU A CA 1
ATOM 620 C C . GLU A 1 79 ? 11.52912 -28.32941 -2.62096 1.000 13.66481 79 GLU A C 1
ATOM 621 O O . GLU A 1 79 ? 10.48060 -27.67504 -2.70462 1.000 10.21936 79 GLU A O 1
ATOM 627 N N . LEU A 1 80 ? 12.41476 -28.20260 -1.62819 1.000 9.93619 80 LEU A N 1
ATOM 628 C CA . LEU A 1 80 ? 12.38451 -27.12574 -0.64734 1.000 9.14369 80 LEU A CA 1
ATOM 629 C C . LEU A 1 80 ? 13.34954 -26.03882 -1.09805 1.000 11.46348 80 LEU A C 1
ATOM 630 O O . LEU A 1 80 ? 14.42756 -26.33850 -1.61523 1.000 9.13394 80 LEU A O 1
ATOM 635 N N . THR A 1 81 ? 12.96052 -24.77735 -0.91570 1.000 10.77038 81 THR A N 1
ATOM 636 C CA . THR A 1 81 ? 13.84780 -23.66996 -1.24711 1.000 10.65332 81 THR A CA 1
ATOM 637 C C . THR A 1 81 ? 13.57476 -22.51818 -0.28666 1.000 12.90550 81 THR A C 1
ATOM 638 O O . THR A 1 81 ? 12.60929 -22.53523 0.48596 1.000 13.03119 81 THR A O 1
ATOM 642 N N . ILE A 1 82 ? 14.45056 -21.52207 -0.33023 1.000 12.25975 82 ILE A N 1
ATOM 643 C CA . ILE A 1 82 ? 14.38363 -20.35883 0.54899 1.000 11.87464 82 ILE A CA 1
ATOM 644 C C . ILE A 1 82 ? 14.17787 -19.12278 -0.31362 1.000 17.97265 82 ILE A C 1
ATOM 645 O O . ILE A 1 82 ? 15.00220 -18.81593 -1.18941 1.000 15.30497 82 ILE A O 1
ATOM 650 N N . TRP A 1 83 ? 13.06980 -18.43525 -0.08125 1.000 14.72740 83 TRP A N 1
ATOM 651 C CA . TRP A 1 83 ? 12.78676 -17.12127 -0.63634 1.000 15.93541 83 TRP A CA 1
ATOM 652 C C . TRP A 1 83 ? 13.00951 -16.05718 0.43512 1.000 18.77091 83 TRP A C 1
ATOM 653 O O . TRP A 1 83 ? 13.17442 -16.35623 1.61682 1.000 14.66832 83 TRP A O 1
ATOM 664 N N . GLN A 1 84 ? 13.00381 -14.79682 0.01342 1.000 19.19822 84 GLN A N 1
ATOM 665 C CA . GLN A 1 84 ? 12.93415 -13.67926 0.94256 1.000 16.45600 84 GLN A CA 1
ATOM 666 C C . GLN A 1 84 ? 11.69975 -12.84827 0.62720 1.000 19.78385 84 GLN A C 1
ATOM 667 O O . GLN A 1 84 ? 11.25362 -12.78486 -0.52157 1.000 18.97814 84 GLN A O 1
ATOM 673 N N . ASP A 1 85 ? 11.11892 -12.23891 1.65679 1.000 18.00267 85 ASP A N 1
ATOM 674 C CA . ASP A 1 85 ? 9.96771 -11.37803 1.44968 1.000 21.79225 85 ASP A CA 1
ATOM 675 C C . ASP A 1 85 ? 10.43898 -9.92811 1.36051 1.000 25.40654 85 ASP A C 1
ATOM 676 O O . ASP A 1 85 ? 11.63638 -9.63736 1.42851 1.000 25.35042 85 ASP A O 1
ATOM 681 N N . HIS A 1 86 ? 9.48290 -9.00442 1.20149 1.000 28.79841 86 HIS A N 1
ATOM 682 C CA . HIS A 1 86 ? 9.83683 -7.60102 1.00624 1.000 33.83741 86 HIS A CA 1
ATOM 683 C C . HIS A 1 86 ? 10.64960 -7.03343 2.15858 1.000 33.57335 86 HIS A C 1
ATOM 684 O O . HIS A 1 86 ? 11.31705 -6.01015 1.97975 1.000 37.46052 86 HIS A O 1
ATOM 691 N N . LYS A 1 87 ? 10.60133 -7.65099 3.33599 1.000 32.46914 87 LYS A N 1
ATOM 692 C CA . LYS A 1 87 ? 11.34453 -7.15542 4.48668 1.000 34.76534 87 LYS A CA 1
ATOM 693 C C . LYS A 1 87 ? 12.67760 -7.86836 4.68172 1.000 30.69955 87 LYS A C 1
ATOM 694 O O . LYS A 1 87 ? 13.36514 -7.61122 5.67458 1.000 36.96249 87 LYS A O 1
ATOM 700 N N . GLY A 1 88 ? 13.06533 -8.74167 3.75604 1.000 29.09721 88 GLY A N 1
ATOM 701 C CA . GLY A 1 88 ? 14.31575 -9.46652 3.87536 1.000 29.56332 88 GLY A CA 1
ATOM 702 C C . GLY A 1 88 ? 14.25912 -10.72468 4.71576 1.000 27.42739 88 GLY A C 1
ATOM 703 O O . GLY A 1 88 ? 15.30634 -11.33313 4.95764 1.000 24.78636 88 GLY A O 1
ATOM 704 N N . ARG A 1 89 ? 13.07602 -11.13932 5.15966 1.000 22.80867 89 ARG A N 1
ATOM 705 C CA . ARG A 1 89 ? 12.94832 -12.32894 5.98605 1.000 21.47581 89 ARG A CA 1
ATOM 706 C C . ARG A 1 89 ? 12.91294 -13.58161 5.11738 1.000 17.66613 89 ARG A C 1
ATOM 707 O O . ARG A 1 89 ? 12.43968 -13.56371 3.97475 1.000 17.39665 89 ARG A O 1
ATOM 715 N N . ASP A 1 90 ? 13.43659 -14.67428 5.66072 1.000 16.31874 90 ASP A N 1
ATOM 716 C CA . ASP A 1 90 ? 13.51460 -15.91791 4.91186 1.000 15.04759 90 ASP A CA 1
ATOM 717 C C . ASP A 1 90 ? 12.21032 -16.68964 5.02690 1.000 14.75855 90 ASP A C 1
ATOM 718 O O . ASP A 1 90 ? 11.61389 -16.78137 6.10559 1.000 13.82536 90 ASP A O 1
ATOM 723 N N . ILE A 1 91 ? 11.77988 -17.24000 3.90035 1.000 12.96589 91 ILE A N 1
ATOM 724 C CA . ILE A 1 91 ? 10.65622 -18.15886 3.82000 1.000 13.13796 91 ILE A CA 1
ATOM 725 C C . ILE A 1 91 ? 11.18673 -19.47591 3.27632 1.000 12.68657 91 ILE A C 1
ATOM 726 O O . ILE A 1 91 ? 11.73514 -19.51329 2.17040 1.000 12.25445 91 ILE A O 1
ATOM 731 N N . CYS A 1 92 ? 11.02704 -20.55156 4.03804 1.000 11.45509 92 CYS A N 1
ATOM 732 C CA . CYS A 1 92 ? 11.28262 -21.88930 3.51853 1.000 9.52763 92 CYS A CA 1
ATOM 733 C C . CYS A 1 92 ? 9.97623 -22.45559 2.97045 1.000 12.68201 92 CYS A C 1
ATOM 734 O O . CYS A 1 92 ? 9.01118 -22.63915 3.72537 1.000 10.82281 92 CYS A O 1
ATOM 737 N N . VAL A 1 93 ? 9.93080 -22.70141 1.65681 1.000 9.21215 93 VAL A N 1
ATOM 738 C CA . VAL A 1 93 ? 8.71540 -23.17539 1.00461 1.000 8.11834 93 VAL A CA 1
ATOM 739 C C . VAL A 1 93 ? 8.99182 -24.50756 0.33562 1.000 9.60888 93 VAL A C 1
ATOM 740 O O . VAL A 1 93 ? 10.10749 -24.79109 -0.12270 1.000 10.39589 93 VAL A O 1
ATOM 744 N N . MET A 1 94 ? 7.94986 -25.32098 0.26531 1.000 8.08612 94 MET A N 1
ATOM 745 C CA . MET A 1 94 ? 7.95645 -26.53084 -0.53368 1.000 7.57978 94 MET A CA 1
ATOM 746 C C . MET A 1 94 ? 7.27918 -26.20865 -1.86218 1.000 9.93017 94 MET A C 1
ATOM 747 O O . MET A 1 94 ? 6.10297 -25.82300 -1.88511 1.000 8.44058 94 MET A O 1
ATOM 752 N N . LEU A 1 95 ? 8.02336 -26.34559 -2.95567 1.000 6.73504 95 LEU A N 1
ATOM 753 C CA . LEU A 1 95 ? 7.47725 -26.11008 -4.28393 1.000 9.19116 95 LEU A CA 1
ATOM 754 C C . LEU A 1 95 ? 6.71710 -27.34182 -4.75700 1.000 9.59252 95 LEU A C 1
ATOM 755 O O . LEU A 1 95 ? 7.16965 -28.47736 -4.56718 1.000 8.55550 95 LEU A O 1
ATOM 760 N N . LEU A 1 96 ? 5.55553 -27.11420 -5.37154 1.000 11.84726 96 LEU A N 1
ATOM 761 C CA . LEU A 1 96 ? 4.65585 -28.18649 -5.78766 1.000 8.86595 96 LEU A CA 1
ATOM 762 C C . LEU A 1 96 ? 4.51877 -28.19367 -7.30418 1.000 13.32973 96 LEU A C 1
ATOM 763 O O . LEU A 1 96 ? 4.21133 -27.16212 -7.90530 1.000 9.83425 96 LEU A O 1
ATOM 768 N N . ASP A 1 97 ? 4.74511 -29.35830 -7.91330 1.000 10.37390 97 ASP A N 1
ATOM 769 C CA . ASP A 1 97 ? 4.45237 -29.58479 -9.32447 1.000 12.13200 97 ASP A CA 1
ATOM 770 C C . ASP A 1 97 ? 3.04726 -30.17370 -9.41415 1.000 11.60564 97 ASP A C 1
ATOM 771 O O . ASP A 1 97 ? 2.83236 -31.33436 -9.04733 1.000 11.07033 97 ASP A O 1
ATOM 776 N N . SER A 1 98 ? 2.09357 -29.38956 -9.90821 1.000 8.60040 98 SER A N 1
ATOM 777 C CA . SER A 1 98 ? 0.70005 -29.80222 -9.77104 1.000 10.05228 98 SER A CA 1
ATOM 778 C C . SER A 1 98 ? -0.19697 -29.18194 -10.83482 1.000 10.40030 98 SER A C 1
ATOM 779 O O . SER A 1 98 ? -0.73101 -28.08318 -10.64004 1.000 9.30463 98 SER A O 1
ATOM 782 N N . PRO A 1 99 ? -0.38502 -29.85261 -11.96896 1.000 11.84655 99 PRO A N 1
ATOM 783 C CA . PRO A 1 99 ? -1.41585 -29.39757 -12.91239 1.000 9.24611 99 PRO A CA 1
ATOM 784 C C . PRO A 1 99 ? -2.77101 -29.19825 -12.24628 1.000 10.96819 99 PRO A C 1
ATOM 785 O O . PRO A 1 99 ? -3.49380 -28.25994 -12.60883 1.000 10.82147 99 PRO A O 1
ATOM 789 N N . ASP A 1 100 ? -3.11778 -30.03116 -11.25677 1.000 7.29089 100 ASP A N 1
ATOM 790 C CA . ASP A 1 100 ? -4.38646 -29.86774 -10.54442 1.000 8.66333 100 ASP A CA 1
ATOM 791 C C . ASP A 1 100 ? -4.49124 -28.48158 -9.90538 1.000 11.62428 100 ASP A C 1
ATOM 792 O O . ASP A 1 100 ? -5.48943 -27.77127 -10.07926 1.000 9.61605 100 ASP A O 1
ATOM 797 N N . LEU A 1 101 ? -3.48398 -28.08981 -9.12299 1.000 8.99386 101 LEU A N 1
ATOM 798 C CA . LEU A 1 101 ? -3.58920 -26.81241 -8.42429 1.000 7.62519 101 LEU A CA 1
ATOM 799 C C . LEU A 1 101 ? -3.54953 -25.64980 -9.41042 1.000 9.20209 101 LEU A C 1
ATOM 800 O O . LEU A 1 101 ? -4.23425 -24.63109 -9.21875 1.000 7.97855 101 LEU A O 1
ATOM 805 N N . GLU A 1 102 ? -2.75297 -25.78338 -10.47240 1.000 9.40012 102 GLU A N 1
ATOM 806 C CA . GLU A 1 102 ? -2.68789 -24.73746 -11.49096 1.000 11.17149 102 GLU A CA 1
ATOM 807 C C . GLU A 1 102 ? -4.02612 -24.57651 -12.19079 1.000 9.38411 102 GLU A C 1
ATOM 808 O O . GLU A 1 102 ? -4.44298 -23.45174 -12.50119 1.000 8.18091 102 GLU A O 1
ATOM 814 N N . ALA A 1 103 ? -4.70409 -25.69907 -12.46379 1.000 8.13805 103 ALA A N 1
ATOM 815 C CA . ALA A 1 103 ? -5.99808 -25.65136 -13.13885 1.000 8.51743 103 ALA A CA 1
ATOM 816 C C . ALA A 1 103 ? -7.06775 -25.06803 -12.22747 1.000 9.92742 103 ALA A C 1
ATOM 817 O O . ALA A 1 103 ? -7.92391 -24.29752 -12.67730 1.000 9.43217 103 ALA A O 1
ATOM 819 N N . VAL A 1 104 ? -7.02307 -25.41054 -10.93670 1.000 8.66463 104 VAL A N 1
ATOM 820 C CA . VAL A 1 104 ? -7.92106 -24.78460 -9.96724 1.000 10.31945 104 VAL A CA 1
ATOM 821 C C . VAL A 1 104 ? -7.71074 -23.27668 -9.94746 1.000 10.42503 104 VAL A C 1
ATOM 822 O O . VAL A 1 104 ? -8.67037 -22.49548 -10.00054 1.000 11.24343 104 VAL A O 1
ATOM 826 N N . ASN A 1 105 ? -6.45363 -22.84144 -9.83927 1.000 8.69415 105 ASN A N 1
ATOM 827 C CA . ASN A 1 105 ? -6.17643 -21.40789 -9.88969 1.000 8.85733 105 ASN A CA 1
ATOM 828 C C . ASN A 1 105 ? -6.76130 -20.78776 -11.14510 1.000 10.18103 105 ASN A C 1
ATOM 829 O O . ASN A 1 105 ? -7.42005 -19.74359 -11.08886 1.000 10.57420 105 ASN A O 1
ATOM 834 N N . ARG A 1 106 ? -6.53074 -21.42655 -12.29351 1.000 9.00017 106 ARG A N 1
ATOM 835 C CA . ARG A 1 106 ? -7.04853 -20.90956 -13.55515 1.000 10.50302 106 ARG A CA 1
ATOM 836 C C . ARG A 1 106 ? -8.57277 -20.80666 -13.52566 1.000 11.42952 106 ARG A C 1
ATOM 837 O O . ARG A 1 106 ? -9.14301 -19.78211 -13.91342 1.000 15.19299 106 ARG A O 1
ATOM 845 N N . LYS A 1 107 ? -9.25069 -21.86448 -13.07177 1.000 10.02811 107 LYS A N 1
ATOM 846 C CA . LYS A 1 107 ? -10.71355 -21.85401 -13.03877 1.000 15.04411 107 LYS A CA 1
ATOM 847 C C . LYS A 1 107 ? -11.24639 -20.76152 -12.11370 1.000 17.38960 107 LYS A C 1
ATOM 848 O O . LYS A 1 107 ? -12.26615 -20.12778 -12.41349 1.000 15.58414 107 LYS A O 1
ATOM 854 N N . LEU A 1 108 ? -10.58312 -20.53289 -10.97693 1.000 11.56371 108 LEU A N 1
ATOM 855 C CA . LEU A 1 108 ? -11.04552 -19.48850 -10.06802 1.000 13.84521 108 LEU A CA 1
ATOM 856 C C . LEU A 1 108 ? -10.86048 -18.10567 -10.68163 1.000 16.37611 108 LEU A C 1
ATOM 857 O O . LEU A 1 108 ? -11.74027 -17.24495 -10.56541 1.000 13.58060 108 LEU A O 1
ATOM 862 N N . VAL A 1 109 ? -9.71809 -17.87243 -11.33323 1.000 11.35545 109 VAL A N 1
ATOM 863 C CA . VAL A 1 109 ? -9.47326 -16.57656 -11.95976 1.000 15.78345 109 VAL A CA 1
ATOM 864 C C . VAL A 1 109 ? -10.48694 -16.31125 -13.05904 1.000 16.81609 109 VAL A C 1
ATOM 865 O O . VAL A 1 109 ? -10.90249 -15.16546 -13.26799 1.000 18.77244 109 VAL A O 1
ATOM 869 N N . SER A 1 110 ? -10.91485 -17.36103 -13.76355 1.000 18.06168 110 SER A N 1
ATOM 870 C CA . SER A 1 110 ? -11.87084 -17.23702 -14.85769 1.000 19.11663 110 SER A CA 1
ATOM 871 C C . SER A 1 110 ? -13.20449 -16.66372 -14.41681 1.000 21.54706 110 SER A C 1
ATOM 872 O O . SER A 1 110 ? -13.99979 -16.26143 -15.27090 1.000 24.11905 110 SER A O 1
ATOM 875 N N . GLN A 1 111 ? -13.47072 -16.61635 -13.11834 1.000 17.77966 111 GLN A N 1
ATOM 876 C CA . GLN A 1 111 ? -14.68853 -16.02195 -12.59014 1.000 27.04631 111 GLN A CA 1
ATOM 877 C C . GLN A 1 111 ? -14.55011 -14.52389 -12.33190 1.000 21.68706 111 GLN A C 1
ATOM 878 O O . GLN A 1 111 ? -15.31832 -13.96644 -11.54271 1.000 31.08339 111 GLN A O 1
ATOM 884 N N . GLY A 1 112 ? -13.58775 -13.86569 -12.97022 1.000 21.34623 112 GLY A N 1
ATOM 885 C CA . GLY A 1 112 ? -13.35657 -12.45777 -12.72533 1.000 21.00619 112 GLY A CA 1
ATOM 886 C C . GLY A 1 112 ? -12.66544 -12.16551 -11.41575 1.000 20.56832 112 GLY A C 1
ATOM 887 O O . GLY A 1 112 ? -12.89752 -11.10662 -10.82631 1.000 17.92695 112 GLY A O 1
ATOM 888 N N . LEU A 1 113 ? -11.80302 -13.07271 -10.94397 1.000 14.61924 113 LEU A N 1
ATOM 889 C CA . LEU A 1 113 ? -11.08098 -12.91523 -9.68183 1.000 16.73375 113 LEU A CA 1
ATOM 890 C C . LEU A 1 113 ? -9.58267 -12.97470 -9.96575 1.000 14.54494 113 LEU A C 1
ATOM 891 O O . LEU A 1 113 ? -8.95698 -14.02376 -9.77411 1.000 12.18315 113 LEU A O 1
ATOM 896 N N . PRO A 1 114 ? -8.97967 -11.87462 -10.42092 1.000 17.21402 114 PRO A N 1
ATOM 897 C CA . PRO A 1 114 ? -7.54779 -11.91221 -10.75183 1.000 14.32575 114 PRO A CA 1
ATOM 898 C C . PRO A 1 114 ? -6.70442 -12.29971 -9.54392 1.000 12.80133 114 PRO A C 1
ATOM 899 O O . PRO A 1 114 ? -6.95616 -11.86222 -8.41825 1.000 12.52517 114 PRO A O 1
ATOM 903 N N . HIS A 1 115 ? -5.69584 -13.12855 -9.79772 1.000 11.22200 115 HIS A N 1
ATOM 904 C CA . HIS A 1 115 ? -4.74522 -13.54548 -8.77440 1.000 13.29252 115 HIS A CA 1
ATOM 905 C C . HIS A 1 115 ? -3.74449 -12.43610 -8.48051 1.000 14.40184 115 HIS A C 1
ATOM 906 O O . HIS A 1 115 ? -3.32598 -11.69960 -9.38236 1.000 12.82710 115 HIS A O 1
ATOM 913 N N . GLY A 1 116 ? -3.34329 -12.34062 -7.21015 1.000 13.99199 116 GLY A N 1
ATOM 914 C CA . GLY A 1 116 ? -2.53929 -11.23379 -6.70672 1.000 15.41247 116 GLY A CA 1
ATOM 915 C C . GLY A 1 116 ? -1.07188 -11.26857 -7.07699 1.000 14.53609 116 GLY A C 1
ATOM 916 O O . GLY A 1 116 ? -0.34309 -10.34136 -6.71506 1.000 15.09797 116 GLY A O 1
ATOM 917 N N . HIS A 1 117 ? -0.61667 -12.30788 -7.77127 1.000 12.36229 117 HIS A N 1
ATOM 918 C CA . HIS A 1 117 ? 0.70853 -12.36678 -8.36366 1.000 13.27594 117 HIS A CA 1
ATOM 919 C C . HIS A 1 117 ? 0.58342 -12.53058 -9.87325 1.000 15.30633 117 HIS A C 1
ATOM 920 O O . HIS A 1 117 ? -0.34922 -13.17708 -10.34451 1.000 12.95374 117 HIS A O 1
ATOM 927 N N . PRO A 1 118 ? 1.51930 -11.97929 -10.64952 1.000 16.01798 118 PRO A N 1
ATOM 928 C CA . PRO A 1 118 ? 1.38990 -12.05333 -12.11675 1.000 18.79746 118 PRO A CA 1
ATOM 929 C C . PRO A 1 118 ? 1.39669 -13.47381 -12.64697 1.000 18.43633 118 PRO A C 1
ATOM 930 O O . PRO A 1 118 ? 0.82902 -13.72785 -13.71239 1.000 21.11447 118 PRO A O 1
ATOM 934 N N . GLU A 1 119 ? 2.02916 -14.40350 -11.93237 1.000 14.00960 119 GLU A N 1
ATOM 935 C CA . GLU A 1 119 ? 2.05286 -15.81821 -12.26569 1.000 16.06199 119 GLU A CA 1
ATOM 936 C C . GLU A 1 119 ? 1.66705 -16.60749 -11.02401 1.000 16.46623 119 GLU A C 1
ATOM 937 O O . GLU A 1 119 ? 2.02652 -16.21958 -9.90856 1.000 13.90445 119 GLU A O 1
ATOM 943 N N . TYR A 1 120 ? 0.92116 -17.69857 -11.20422 1.000 12.53828 120 TYR A N 1
ATOM 944 C CA . TYR A 1 120 ? 0.55424 -18.52868 -10.06227 1.000 12.87629 120 TYR A CA 1
ATOM 945 C C . TYR A 1 120 ? 1.69998 -19.47020 -9.72452 1.000 14.61720 120 TYR A C 1
ATOM 946 O O . TYR A 1 120 ? 2.29670 -20.08079 -10.61171 1.000 13.52293 120 TYR A O 1
ATOM 955 N N . ASN A 1 121 ? 2.01205 -19.58489 -8.43305 1.000 9.73211 121 ASN A N 1
ATOM 956 C CA . ASN A 1 121 ? 3.08005 -20.46129 -7.96737 1.000 12.24922 121 ASN A CA 1
ATOM 957 C C . ASN A 1 121 ? 2.54513 -21.34062 -6.84548 1.000 14.09884 121 ASN A C 1
ATOM 958 O O . ASN A 1 121 ? 2.28559 -20.84506 -5.74241 1.000 11.33104 121 ASN A O 1
ATOM 963 N N . ALA A 1 122 ? 2.39903 -22.63676 -7.12353 1.000 8.16105 122 ALA A N 1
ATOM 964 C CA . ALA A 1 122 ? 1.90621 -23.60100 -6.14635 1.000 11.45585 122 ALA A CA 1
ATOM 965 C C . ALA A 1 122 ? 3.01770 -23.94537 -5.16114 1.000 10.36046 122 ALA A C 1
ATOM 966 O O . ALA A 1 122 ? 4.06266 -24.47968 -5.55344 1.000 9.55613 122 ALA A O 1
ATOM 968 N N . HIS A 1 123 ? 2.79713 -23.63878 -3.88655 1.000 9.69655 123 HIS A N 1
ATOM 969 C CA . HIS A 1 123 ? 3.78229 -23.91953 -2.85029 1.000 7.24722 123 HIS A CA 1
ATOM 970 C C . HIS A 1 123 ? 3.06673 -23.98014 -1.51404 1.000 10.17392 123 HIS A C 1
ATOM 971 O O . HIS A 1 123 ? 1.91532 -23.55353 -1.37974 1.000 9.94331 123 HIS A O 1
ATOM 978 N N . LEU A 1 124 ? 3.76156 -24.51688 -0.51804 1.000 7.63177 124 LEU A N 1
ATOM 979 C CA . LEU A 1 124 ? 3.30390 -24.37154 0.84966 1.000 12.24796 124 LEU A CA 1
ATOM 980 C C . LEU A 1 124 ? 4.49074 -23.95059 1.69290 1.000 10.81873 124 LEU A C 1
ATOM 981 O O . LEU A 1 124 ? 5.63965 -24.27221 1.37753 1.000 9.26852 124 LEU A O 1
ATOM 986 N N . THR A 1 125 ? 4.20897 -23.19030 2.74094 1.000 9.68997 125 THR A N 1
ATOM 987 C CA . THR A 1 125 ? 5.25363 -22.56899 3.53974 1.000 12.59129 125 THR A CA 1
ATOM 988 C C . THR A 1 125 ? 5.55108 -23.44418 4.74824 1.000 11.20383 125 THR A C 1
ATOM 989 O O . THR A 1 125 ? 4.64616 -23.76556 5.52707 1.000 10.23247 125 THR A O 1
ATOM 993 N N . LEU A 1 126 ? 6.81786 -23.82364 4.90184 1.000 10.80574 126 LEU A N 1
ATOM 994 C CA . LEU A 1 126 ? 7.22406 -24.68971 5.99961 1.000 10.99646 126 LEU A CA 1
ATOM 995 C C . LEU A 1 126 ? 7.90252 -23.94313 7.13883 1.000 14.16258 126 LEU A C 1
ATOM 996 O O . LEU A 1 126 ? 7.93167 -24.45869 8.26176 1.000 13.22101 126 LEU A O 1
ATOM 1001 N N . ALA A 1 127 ? 8.45127 -22.75908 6.88549 1.000 10.34771 127 ALA A N 1
ATOM 1002 C CA . ALA A 1 127 ? 9.10442 -22.00085 7.94451 1.000 15.91798 127 ALA A CA 1
ATOM 1003 C C . ALA A 1 127 ? 9.21635 -20.54582 7.52019 1.000 14.73914 127 ALA A C 1
ATOM 1004 O O . ALA A 1 127 ? 9.19422 -20.21969 6.32848 1.000 10.28298 127 ALA A O 1
ATOM 1006 N N . TYR A 1 128 ? 9.35240 -19.67884 8.51869 1.000 13.99153 128 TYR A N 1
ATOM 1007 C CA . TYR A 1 128 ? 9.42228 -18.24077 8.29476 1.000 17.36192 128 TYR A CA 1
ATOM 1008 C C . TYR A 1 128 ? 10.27350 -17.62183 9.39594 1.000 18.76282 128 TYR A C 1
ATOM 1009 O O . TYR A 1 128 ? 10.05309 -17.89884 10.58055 1.000 17.66079 128 TYR A O 1
ATOM 1018 N N . GLN A 1 129 ? 11.24514 -16.79281 9.01233 1.000 14.35973 129 GLN A N 1
ATOM 1019 C CA . GLN A 1 129 ? 12.13519 -16.15810 9.99007 1.000 19.89446 129 GLN A CA 1
ATOM 1020 C C . GLN A 1 129 ? 12.81478 -17.20644 10.87052 1.000 19.23075 129 GLN A C 1
ATOM 1021 O O . GLN A 1 129 ? 12.83627 -17.10368 12.09961 1.000 21.14071 129 GLN A O 1
ATOM 1027 N N . PHE A 1 130 ? 13.37477 -18.22471 10.23011 1.000 19.02327 130 PHE A N 1
ATOM 1028 C CA . PHE A 1 130 ? 14.02727 -19.32412 10.92395 1.000 19.71016 130 PHE A CA 1
ATOM 1029 C C . PHE A 1 130 ? 15.53639 -19.08620 10.99597 1.000 20.56353 130 PHE A C 1
ATOM 1030 O O . PHE A 1 130 ? 16.07495 -18.13313 10.42966 1.000 18.63207 130 PHE A O 1
ATOM 1038 N N . GLU A 1 131 ? 16.22153 -19.97838 11.70309 1.000 22.07388 131 GLU A N 1
ATOM 1039 C CA . GLU A 1 131 ? 17.67719 -19.91364 11.83856 1.000 21.91239 131 GLU A CA 1
ATOM 1040 C C . GLU A 1 131 ? 18.31562 -20.40283 10.54271 1.000 18.52652 131 GLU A C 1
ATOM 1041 O O . GLU A 1 131 ? 18.46439 -21.60744 10.33130 1.000 22.36019 131 GLU A O 1
ATOM 1047 N N . ASN A 1 132 ? 18.71961 -19.47844 9.67358 1.000 17.65871 132 ASN A N 1
ATOM 1048 C CA . ASN A 1 132 ? 19.24984 -19.83504 8.35502 1.000 16.73090 132 ASN A CA 1
ATOM 1049 C C . ASN A 1 132 ? 20.77531 -19.86058 8.43501 1.000 19.48438 132 ASN A C 1
ATOM 1050 O O . ASN A 1 132 ? 21.45155 -18.86814 8.16700 1.000 17.28979 132 ASN A O 1
ATOM 1055 N N . ASN A 1 133 ? 21.31686 -21.00748 8.82278 1.000 12.86498 133 ASN A N 1
ATOM 1056 C CA . ASN A 1 133 ? 22.74629 -21.20461 8.94134 1.000 14.39079 133 ASN A CA 1
ATOM 1057 C C . ASN A 1 133 ? 23.13437 -22.37831 8.04740 1.000 15.72817 133 ASN A C 1
ATOM 1058 O O . ASN A 1 133 ? 22.30311 -22.92515 7.31686 1.000 13.23864 133 ASN A O 1
ATOM 1063 N N . ALA A 1 134 ? 24.41688 -22.74740 8.07899 1.000 14.03360 134 ALA A N 1
ATOM 1064 C CA . ALA A 1 134 ? 24.88184 -23.84777 7.23834 1.000 14.61651 134 ALA A CA 1
ATOM 1065 C C . ALA A 1 134 ? 24.10531 -25.12875 7.52805 1.000 15.28947 134 ALA A C 1
ATOM 1066 O O . ALA A 1 134 ? 23.80781 -25.90004 6.60981 1.000 13.43719 134 ALA A O 1
ATOM 1068 N N . ALA A 1 135 ? 23.75480 -25.36837 8.79697 1.000 14.10805 135 ALA A N 1
ATOM 1069 C CA . ALA A 1 135 ? 22.97728 -26.56355 9.13286 1.000 20.48400 135 ALA A CA 1
ATOM 1070 C C . ALA A 1 135 ? 21.62122 -26.55218 8.44251 1.000 15.45176 135 ALA A C 1
ATOM 1071 O O . ALA A 1 135 ? 21.16381 -27.58530 7.93722 1.000 13.72833 135 ALA A O 1
ATOM 1073 N N . ALA A 1 136 ? 20.95448 -25.39637 8.42843 1.000 13.03022 136 ALA A N 1
ATOM 1074 C CA . ALA A 1 136 ? 19.66213 -25.28952 7.75759 1.000 11.77644 136 ALA A CA 1
ATOM 1075 C C . ALA A 1 136 ? 19.79105 -25.58341 6.27310 1.000 14.12878 136 ALA A C 1
ATOM 1076 O O . ALA A 1 136 ? 18.98222 -26.32304 5.69829 1.000 14.13061 136 ALA A O 1
ATOM 1078 N N . ARG A 1 137 ? 20.78345 -24.97399 5.62381 1.000 12.87984 137 ARG A N 1
ATOM 1079 C CA . ARG A 1 137 ? 20.93626 -25.14787 4.18618 1.000 14.88178 137 ARG A CA 1
ATOM 1080 C C . ARG A 1 137 ? 21.33313 -26.57853 3.84563 1.000 15.59790 137 ARG A C 1
ATOM 1081 O O . ARG A 1 137 ? 20.88005 -27.12937 2.83516 1.000 15.46509 137 ARG A O 1
ATOM 1089 N N . LEU A 1 138 ? 22.15319 -27.20800 4.69227 1.000 13.48115 138 LEU A N 1
ATOM 1090 C CA . LEU A 1 138 ? 22.51876 -28.60470 4.46499 1.000 16.56969 138 LEU A CA 1
ATOM 1091 C C . LEU A 1 138 ? 21.30371 -29.51476 4.58146 1.000 16.85983 138 LEU A C 1
ATOM 1092 O O . LEU A 1 138 ? 21.12412 -30.44330 3.78082 1.000 12.11183 138 LEU A O 1
ATOM 1097 N N . PHE A 1 139 ? 20.46091 -29.26772 5.58203 1.000 12.92308 139 PHE A N 1
ATOM 1098 C CA . PHE A 1 139 ? 19.24585 -30.05376 5.72772 1.000 13.40522 139 PHE A CA 1
ATOM 1099 C C . PHE A 1 139 ? 18.36328 -29.92158 4.49714 1.000 14.48104 139 PHE A C 1
ATOM 1100 O O . PHE A 1 139 ? 17.74648 -30.89747 4.05958 1.000 11.77512 139 PHE A O 1
ATOM 1108 N N . ILE A 1 140 ? 18.27583 -28.71372 3.93787 1.000 10.45592 140 ILE A N 1
ATOM 1109 C CA . ILE A 1 140 ? 17.40274 -28.48964 2.79333 1.000 12.98953 140 ILE A CA 1
ATOM 1110 C C . ILE A 1 140 ? 17.93039 -29.23985 1.57553 1.000 13.99532 140 ILE A C 1
ATOM 1111 O O . ILE A 1 140 ? 17.15872 -29.81546 0.79697 1.000 15.36778 140 ILE A O 1
ATOM 1116 N N . GLU A 1 141 ? 19.25337 -29.26192 1.40620 1.000 12.10623 141 GLU A N 1
ATOM 1117 C CA . GLU A 1 141 ? 19.85997 -30.02853 0.32595 1.000 14.58355 141 GLU A CA 1
ATOM 1118 C C . GLU A 1 141 ? 19.63206 -31.52643 0.50222 1.000 14.46237 141 GLU A C 1
ATOM 1119 O O . GLU A 1 141 ? 19.36868 -32.23604 -0.47769 1.000 14.53972 141 GLU A O 1
ATOM 1125 N N . GLU A 1 142 ? 19.75205 -32.03784 1.73040 1.000 11.82061 142 GLU A N 1
ATOM 1126 C CA . GLU A 1 142 ? 19.49633 -33.46371 1.93849 1.000 17.12976 142 GLU A CA 1
ATOM 1127 C C . GLU A 1 142 ? 18.02095 -33.79506 1.72089 1.000 14.61636 142 GLU A C 1
ATOM 1128 O O . GLU A 1 142 ? 17.68450 -34.86634 1.20626 1.000 12.89102 142 GLU A O 1
ATOM 1134 N N . CYS A 1 143 ? 17.12493 -32.88514 2.08622 1.000 11.54117 143 CYS A N 1
ATOM 1135 C CA A CYS A 1 143 ? 15.71132 -33.09487 1.78420 0.597 11.69523 143 CYS A CA 1
ATOM 1136 C CA B CYS A 1 143 ? 15.71206 -33.08485 1.78925 0.403 11.88777 143 CYS A CA 1
ATOM 1137 C C . CYS A 1 143 ? 15.47097 -33.13051 0.28378 1.000 13.00116 143 CYS A C 1
ATOM 1138 O O . CYS A 1 143 ? 14.69514 -33.96131 -0.20693 1.000 9.66601 143 CYS A O 1
ATOM 1143 N N . ASN A 1 144 ? 16.13342 -32.23890 -0.46321 1.000 9.98135 144 ASN A N 1
ATOM 1144 C CA . ASN A 1 144 ? 15.93443 -32.17903 -1.90484 1.000 12.51489 144 ASN A CA 1
ATOM 1145 C C . ASN A 1 144 ? 16.45677 -33.43403 -2.58693 1.000 12.94624 144 ASN A C 1
ATOM 1146 O O . ASN A 1 144 ? 15.82061 -33.94788 -3.51359 1.000 11.10131 144 ASN A O 1
ATOM 1151 N N . GLN A 1 145 ? 17.60017 -33.95519 -2.13417 1.000 11.15360 145 GLN A N 1
ATOM 1152 C CA . GLN A 1 145 ? 18.05272 -35.25496 -2.62574 1.000 15.12595 145 GLN A CA 1
ATOM 1153 C C . GLN A 1 145 ? 17.02055 -36.34005 -2.33747 1.000 12.84580 145 GLN A C 1
ATOM 1154 O O . GLN A 1 145 ? 16.74665 -37.19003 -3.18816 1.000 12.93353 145 GLN A O 1
ATOM 1160 N N . HIS A 1 146 ? 16.44991 -36.33399 -1.13277 1.000 12.32589 146 HIS A N 1
ATOM 1161 C CA . HIS A 1 146 ? 15.46088 -37.34275 -0.77732 1.000 11.71059 146 HIS A CA 1
ATOM 1162 C C . HIS A 1 146 ? 14.21633 -37.22656 -1.64932 1.000 11.45095 146 HIS A C 1
ATOM 1163 O O . HIS A 1 146 ? 13.61797 -38.24186 -2.02621 1.000 11.99510 146 HIS A O 1
ATOM 1170 N N . LEU A 1 147 ? 13.81062 -35.99740 -1.98014 1.000 9.20463 147 LEU A N 1
ATOM 1171 C CA . LEU A 1 147 ? 12.66612 -35.80021 -2.86258 1.000 9.74571 147 LEU A CA 1
ATOM 1172 C C . LEU A 1 147 ? 12.93679 -36.28648 -4.28230 1.000 13.37197 147 LEU A C 1
ATOM 1173 O O . LEU A 1 147 ? 11.98765 -36.61777 -5.00154 1.000 13.23796 147 LEU A O 1
ATOM 1178 N N . GLN A 1 148 ? 14.20223 -36.34805 -4.70047 1.000 13.74192 148 GLN A N 1
ATOM 1179 C CA . GLN A 1 148 ? 14.51693 -36.94441 -5.99847 1.000 15.65501 148 GLN A CA 1
ATOM 1180 C C . GLN A 1 148 ? 14.62703 -38.46400 -5.90754 1.000 15.28499 148 GLN A C 1
ATOM 1181 O O . GLN A 1 148 ? 14.07338 -39.18233 -6.74729 1.000 16.33748 148 GLN A O 1
ATOM 1187 N N . ASN A 1 149 ? 15.32463 -38.97095 -4.88605 1.000 12.72551 149 ASN A N 1
ATOM 1188 C CA . ASN A 1 149 ? 15.52681 -40.41378 -4.76074 1.000 18.02481 149 ASN A CA 1
ATOM 1189 C C . ASN A 1 149 ? 14.24260 -41.14519 -4.39587 1.000 19.65381 149 ASN A C 1
ATOM 1190 O O . ASN A 1 149 ? 14.09059 -42.32849 -4.72940 1.000 19.66077 149 ASN A O 1
ATOM 1195 N N . TYR A 1 150 ? 13.33620 -40.47462 -3.68682 1.000 12.12640 150 TYR A N 1
ATOM 1196 C CA . TYR A 1 150 ? 12.10243 -41.06601 -3.17048 1.000 16.93764 150 TYR A CA 1
ATOM 1197 C C . TYR A 1 150 ? 10.96501 -40.11161 -3.48651 1.000 12.64503 150 TYR A C 1
ATOM 1198 O O . TYR A 1 150 ? 10.52034 -39.35712 -2.61540 1.000 10.95631 150 TYR A O 1
ATOM 1207 N N . PRO A 1 151 ? 10.47477 -40.11293 -4.72048 1.000 14.81707 151 PRO A N 1
ATOM 1208 C CA . PRO A 1 151 ? 9.46385 -39.12236 -5.11185 1.000 15.12831 151 PRO A CA 1
ATOM 1209 C C . PRO A 1 151 ? 8.29815 -39.08945 -4.12926 1.000 14.08566 151 PRO A C 1
ATOM 1210 O O . PRO A 1 151 ? 7.80635 -40.12469 -3.67093 1.000 13.55673 151 PRO A O 1
ATOM 1214 N N . LEU A 1 152 ? 7.88156 -37.88176 -3.76591 1.000 13.07869 152 LEU A N 1
ATOM 1215 C CA . LEU A 1 152 ? 6.82097 -37.69060 -2.78352 1.000 10.54332 152 LEU A CA 1
ATOM 1216 C C . LEU A 1 152 ? 5.60793 -37.09083 -3.47359 1.000 10.81817 152 LEU A C 1
ATOM 1217 O O . LEU A 1 152 ? 5.66863 -35.96512 -3.98585 1.000 9.47699 152 LEU A O 1
ATOM 1222 N N .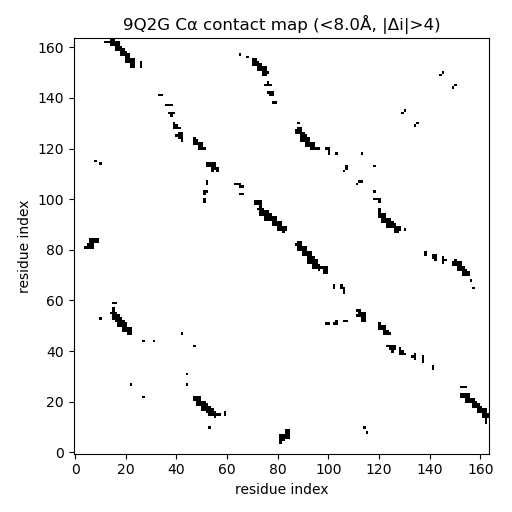 PHE A 1 153 ? 4.51024 -37.83647 -3.47980 1.000 9.01465 153 PHE A N 1
ATOM 1223 C CA . PHE A 1 153 ? 3.25925 -37.37785 -4.05599 1.000 11.90863 153 PHE A CA 1
ATOM 1224 C C . PHE A 1 153 ? 2.27081 -37.07653 -2.93672 1.000 13.32040 153 PHE A C 1
ATOM 1225 O O . PHE A 1 153 ? 2.18482 -37.81874 -1.95334 1.000 10.32403 153 PHE A O 1
ATOM 1233 N N . LEU A 1 154 ? 1.55581 -35.96661 -3.08724 1.000 10.40386 154 LEU A N 1
ATOM 1234 C CA . LEU A 1 154 ? 0.66130 -35.42315 -2.07932 1.000 10.52415 154 LEU A CA 1
ATOM 1235 C C . LEU A 1 154 ? -0.75782 -35.35464 -2.62340 1.000 12.86728 154 LEU A C 1
ATOM 1236 O O . LEU A 1 154 ? -0.96244 -35.24943 -3.83552 1.000 11.74846 154 LEU A O 1
ATOM 1241 N N . THR A 1 155 ? -1.73637 -35.41266 -1.71438 1.000 9.45885 155 THR A N 1
ATOM 1242 C CA . THR A 1 155 ? -3.13937 -35.16185 -2.03415 1.000 12.92852 155 THR A CA 1
ATOM 1243 C C . THR A 1 155 ? -3.68240 -34.07662 -1.10918 1.000 12.00940 155 THR A C 1
ATOM 1244 O O . THR A 1 155 ? -3.19116 -33.88911 0.00762 1.000 9.41810 155 THR A O 1
ATOM 1248 N N . PHE A 1 156 ? -4.72687 -33.38202 -1.57165 1.000 11.74860 156 PHE A N 1
ATOM 1249 C CA . PHE A 1 156 ? -5.25773 -32.20746 -0.88464 1.000 15.93571 156 PHE A CA 1
ATOM 1250 C C . PHE A 1 156 ? -6.77599 -32.26483 -0.76315 1.000 18.98064 156 PHE A C 1
ATOM 1251 O O . PHE A 1 156 ? -7.46527 -32.82585 -1.61903 1.000 22.41651 156 PHE A O 1
ATOM 1259 N N . ASP A 1 157 ? -7.27782 -31.63951 0.30437 1.000 17.27977 157 ASP A N 1
ATOM 1260 C CA . ASP A 1 157 ? -8.68310 -31.65106 0.70191 1.000 23.95400 157 ASP A CA 1
ATOM 1261 C C . ASP A 1 157 ? -9.51286 -30.72879 -0.19382 1.000 20.11063 157 ASP A C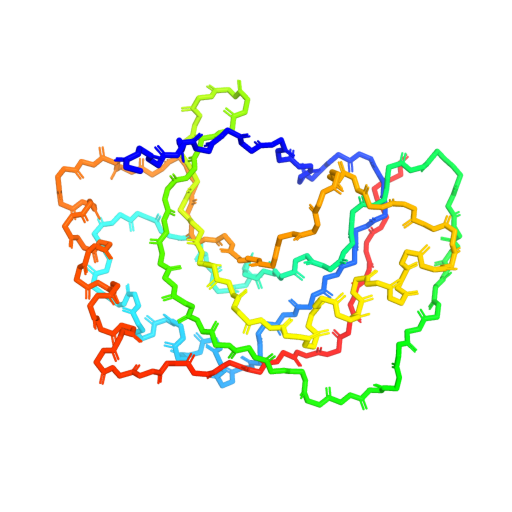 1
ATOM 1262 O O . ASP A 1 157 ? -9.02468 -30.14331 -1.16534 1.000 22.36042 157 ASP A O 1
ATOM 1267 N N . GLY A 1 158 ? -10.78522 -30.55848 0.15750 1.000 18.65587 158 GLY A N 1
ATOM 1268 C CA . GLY A 1 158 ? -11.62210 -29.61102 -0.54655 1.000 19.05171 158 GLY A CA 1
ATOM 1269 C C . GLY A 1 158 ? -11.22754 -28.16817 -0.27590 1.000 19.29459 158 GLY A C 1
ATOM 1270 O O . GLY A 1 158 ? -10.62677 -27.82533 0.74423 1.000 20.00217 158 GLY A O 1
ATOM 1271 N N . LEU A 1 15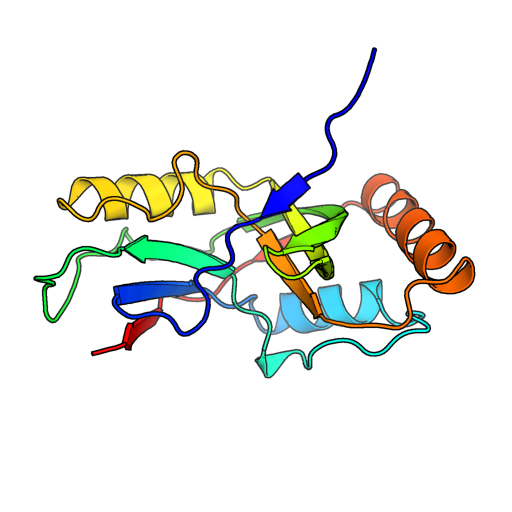9 ? -11.57619 -27.30371 -1.22452 1.000 16.60010 159 LEU A N 1
ATOM 1272 C CA . LEU A 1 159 ? -11.19068 -25.90272 -1.15627 1.000 15.97159 159 LEU A CA 1
ATOM 1273 C C . LEU A 1 159 ? -11.90001 -25.18738 -0.00820 1.000 17.96770 159 LEU A C 1
ATOM 1274 O O . LEU A 1 159 ? -13.05671 -25.47664 0.32080 1.000 15.88833 159 LEU A O 1
ATOM 1279 N N . LYS A 1 160 ? -11.18957 -24.23538 0.59538 1.000 11.88212 160 LYS A N 1
ATOM 1280 C CA . LYS A 1 160 ? -11.72306 -23.36592 1.63611 1.000 16.09093 160 LYS A CA 1
ATOM 1281 C C . LYS A 1 160 ? -11.37845 -21.92183 1.28950 1.000 17.54393 160 LYS A C 1
ATOM 1282 O O . LYS A 1 160 ? -10.39503 -21.65508 0.59473 1.000 13.78341 160 LYS A O 1
ATOM 1288 N N . ALA A 1 161 ? -12.19284 -20.98718 1.77234 1.000 13.74464 161 ALA A N 1
ATOM 1289 C CA . ALA A 1 161 ? -12.01202 -19.58369 1.43150 1.000 14.28439 161 ALA A CA 1
ATOM 1290 C C . ALA A 1 161 ? -12.19255 -18.71101 2.66137 1.000 16.44659 161 ALA A C 1
ATOM 1291 O O . ALA A 1 161 ? -13.10704 -18.92498 3.46521 1.000 15.25268 161 ALA A O 1
ATOM 1293 N N . THR A 1 162 ? -11.30467 -17.72619 2.78806 1.000 16.38632 162 THR A N 1
ATOM 1294 C CA . THR A 1 162 ? -11.35169 -16.70257 3.82251 1.000 16.99102 162 THR A CA 1
ATOM 1295 C C . THR A 1 162 ? -11.30768 -15.34197 3.15068 1.000 14.88740 162 THR A C 1
ATOM 1296 O O . THR A 1 162 ? -10.46658 -15.11710 2.271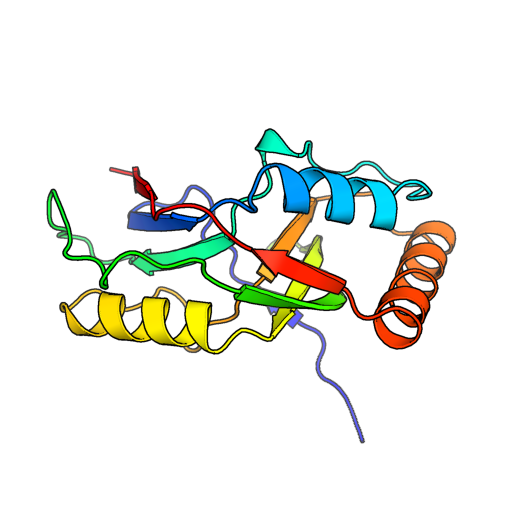21 1.000 14.68536 162 THR A O 1
ATOM 1300 N N . ARG A 1 163 ? -12.19589 -14.43709 3.55699 1.000 14.11271 163 ARG A N 1
ATOM 1301 C CA . ARG A 1 163 ? -12.14072 -13.06014 3.08416 1.000 18.62469 163 ARG A CA 1
ATOM 1302 C C . ARG A 1 163 ? -11.63719 -12.15080 4.19432 1.000 18.47154 163 ARG A C 1
ATOM 1303 O O . ARG A 1 163 ? -12.28632 -12.02035 5.24183 1.000 17.95328 163 ARG A O 1
ATOM 1311 N N . MET A 1 164 ? -10.49157 -11.51727 3.95365 1.000 16.38606 164 MET A N 1
ATOM 1312 C CA . MET A 1 164 ? -9.97445 -10.46920 4.82762 1.000 16.30367 164 MET A CA 1
ATOM 1313 C C . MET A 1 164 ? -10.64572 -9.16710 4.43137 1.000 21.18058 164 MET A C 1
ATOM 1314 O O . MET A 1 164 ? -10.30841 -8.58235 3.39343 1.000 17.37712 164 MET A O 1
ATOM 1319 N N A MET A 1 165 ? -11.57882 -8.70982 5.26570 1.000 18.40231 165 MET A N 1
ATOM 1320 C CA A MET A 1 165 ? -12.46480 -7.60742 4.93120 1.000 21.79278 165 MET A CA 1
ATOM 1321 C C A MET A 1 165 ? -12.05555 -6.32058 5.65075 1.000 20.83861 165 MET A C 1
ATOM 1322 O O A MET A 1 165 ? -12.35743 -5.22709 5.17262 1.000 21.77302 165 MET A O 1
#

Sequence (164 aa):
KITARILYDRLKDSKGLYVFTDPSDASLIDIQELIAECPFETENSTEWHVTVLYCKEEKLPDSIDVPEPKSLTARAKELTIWQDHKGRDICVMLLDSPDLEAVNRKLVSQGLPHGHPEYNAHLTLAYQFENNAAARLFIEECCNQHLQNYPLFLTFDGLKATRMM

B-factor: mean 19.63, std 9.48, range [6.69, 54.28]